Protein AF-0000000074717799 (afdb_homodimer)

Organism: Acropora cervicornis (NCBI:txid6130)

Structure (mmCIF, N/CA/C/O backbone):
data_AF-0000000074717799-model_v1
#
loop_
_entity.id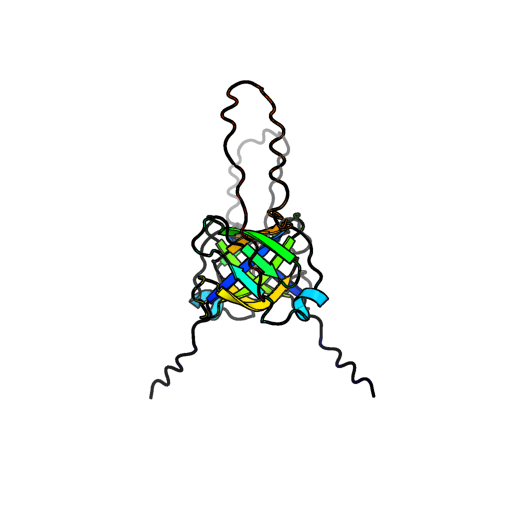
_entity.type
_entity.pdbx_description
1 polymer 'General transcription factor 3C polypeptide 6'
#
loop_
_atom_site.group_PDB
_atom_site.id
_atom_site.type_symbol
_atom_site.label_atom_id
_atom_site.label_alt_id
_atom_site.label_comp_id
_atom_site.label_asym_id
_atom_site.label_entity_id
_atom_site.label_seq_id
_atom_site.pdbx_PDB_ins_code
_atom_site.Cartn_x
_atom_site.Cartn_y
_atom_site.Cartn_z
_atom_site.occupancy
_atom_site.B_iso_or_equiv
_atom_site.auth_seq_id
_atom_site.auth_comp_id
_atom_site.auth_asym_id
_atom_site.auth_atom_id
_atom_site.pdbx_PDB_model_num
ATOM 1 N N . MET A 1 1 ? -27.969 -7.02 24.734 1 37.81 1 MET A N 1
ATOM 2 C CA . MET A 1 1 ? -27.344 -8.109 24 1 37.81 1 MET A CA 1
ATOM 3 C C . MET A 1 1 ? -26.172 -7.605 23.156 1 37.81 1 MET A C 1
ATOM 5 O O . MET A 1 1 ? -26.312 -6.621 22.438 1 37.81 1 MET A O 1
ATOM 9 N N . ASN A 1 2 ? -24.922 -7.535 23.625 1 48.38 2 ASN A N 1
ATOM 10 C CA . ASN A 1 2 ? -23.688 -7.062 23.031 1 48.38 2 ASN A CA 1
ATOM 11 C C . ASN A 1 2 ? -23.453 -7.691 21.656 1 48.38 2 ASN A C 1
ATOM 13 O O . ASN A 1 2 ? -23.125 -8.875 21.547 1 48.38 2 ASN A O 1
ATOM 17 N N . ASP A 1 3 ? -24.297 -7.551 20.672 1 49.38 3 ASP A N 1
ATOM 18 C CA . ASP A 1 3 ? -24.109 -8.062 19.312 1 49.38 3 ASP A CA 1
ATOM 19 C C . ASP A 1 3 ? -22.641 -7.941 18.875 1 49.38 3 ASP A C 1
ATOM 21 O O . ASP A 1 3 ? -22.172 -6.844 18.578 1 49.38 3 ASP A O 1
ATOM 25 N N . ASP A 1 4 ? -21.656 -8.508 19.484 1 53.38 4 ASP A N 1
ATOM 26 C CA . ASP A 1 4 ? -20.312 -8.797 19.016 1 53.38 4 ASP A CA 1
ATOM 27 C C . ASP A 1 4 ? -20.312 -9.203 17.531 1 53.38 4 ASP A C 1
ATOM 29 O O . ASP A 1 4 ? -20.531 -10.367 17.203 1 53.38 4 ASP A O 1
ATOM 33 N N . ASP A 1 5 ? -20.969 -8.656 16.641 1 55.62 5 ASP A N 1
ATOM 34 C CA . ASP A 1 5 ? -20.797 -8.93 15.211 1 55.62 5 ASP A CA 1
ATOM 35 C C . ASP A 1 5 ? -19.344 -9.266 14.891 1 55.62 5 ASP A C 1
ATOM 37 O O . ASP A 1 5 ? -18.438 -8.445 15.102 1 55.62 5 ASP A O 1
ATOM 41 N N . TRP A 1 6 ? -18.797 -10.508 15.047 1 58.88 6 TRP A N 1
ATOM 42 C CA . TRP A 1 6 ? -17.547 -11.141 14.648 1 58.88 6 TRP A CA 1
ATOM 43 C C . TRP A 1 6 ? -17.156 -10.727 13.227 1 58.88 6 TRP A C 1
ATOM 45 O O . TRP A 1 6 ? -17.75 -11.195 12.258 1 58.88 6 TRP A O 1
ATOM 55 N N . GLU A 1 7 ? -17.156 -9.516 12.875 1 66.62 7 GLU A N 1
ATOM 56 C CA . GLU A 1 7 ? -16.625 -9.195 11.555 1 66.62 7 GLU A CA 1
ATOM 57 C C . GLU A 1 7 ? -15.266 -9.852 11.336 1 66.62 7 GLU A C 1
ATOM 59 O O . GLU A 1 7 ? -14.414 -9.836 12.227 1 66.62 7 GLU A O 1
ATOM 64 N N . GLU A 1 8 ? -15.102 -10.852 10.477 1 72.62 8 GLU A N 1
ATOM 65 C CA . GLU A 1 8 ? -13.867 -11.516 10.086 1 72.62 8 GLU A CA 1
ATOM 66 C C . GLU A 1 8 ? -12.758 -10.5 9.805 1 72.62 8 GLU A C 1
ATOM 68 O O . GLU A 1 8 ? -12.992 -9.5 9.125 1 72.62 8 GLU A O 1
ATOM 73 N N . GLU A 1 9 ? -11.695 -10.625 10.602 1 84.69 9 GLU A N 1
ATOM 74 C CA . GLU A 1 9 ? -10.539 -9.75 10.414 1 84.69 9 GLU A CA 1
ATOM 75 C C . GLU A 1 9 ? -9.891 -9.977 9.047 1 84.69 9 GLU A C 1
ATOM 77 O O . GLU A 1 9 ? -9.625 -11.109 8.656 1 84.69 9 GLU A O 1
ATOM 82 N N . GLU A 1 10 ? -9.766 -8.938 8.219 1 92 10 GLU A N 1
ATOM 83 C CA . GLU A 1 10 ? -9.039 -9 6.953 1 92 10 GLU A CA 1
ATOM 84 C C . GLU A 1 10 ? -7.531 -9.047 7.184 1 92 10 GLU A C 1
ATOM 86 O O . GLU A 1 10 ? -7.004 -8.32 8.031 1 92 10 GLU A O 1
ATOM 91 N N . HIS A 1 11 ? -6.879 -10.055 6.527 1 94.19 11 HIS A N 1
ATOM 92 C CA . HIS A 1 11 ? -5.418 -10.086 6.48 1 94.19 11 HIS A CA 1
ATOM 93 C C . HIS A 1 11 ? -4.895 -9.484 5.184 1 94.19 11 HIS A C 1
ATOM 95 O O . HIS A 1 11 ? -5.012 -10.094 4.117 1 94.19 11 HIS A O 1
ATOM 101 N N . LEU A 1 12 ? -4.332 -8.289 5.324 1 96.94 12 LEU A N 1
ATOM 102 C CA . LEU A 1 12 ? -3.936 -7.551 4.133 1 96.94 12 LEU A CA 1
ATOM 103 C C . LEU A 1 12 ? -2.426 -7.625 3.922 1 96.94 12 LEU A C 1
ATOM 105 O O . LEU A 1 12 ? -1.665 -7.715 4.887 1 96.94 12 LEU A O 1
ATOM 109 N N . VAL A 1 13 ? -1.988 -7.633 2.693 1 97.06 13 VAL A N 1
ATOM 110 C CA . VAL A 1 13 ? -0.587 -7.551 2.297 1 97.06 13 VAL A CA 1
ATOM 111 C C . VAL A 1 13 ? -0.431 -6.551 1.155 1 97.06 13 VAL A C 1
ATOM 113 O O . VAL A 1 13 ? -1.257 -6.508 0.241 1 97.06 13 VAL A O 1
ATOM 116 N N . VAL A 1 14 ? 0.544 -5.711 1.285 1 98.12 14 VAL A N 1
ATOM 117 C CA . VAL A 1 14 ? 0.922 -4.871 0.154 1 98.12 14 VAL A CA 1
ATOM 118 C C . VAL A 1 14 ? 2.066 -5.523 -0.617 1 98.12 14 VAL A C 1
ATOM 120 O O . VAL A 1 14 ? 3.076 -5.914 -0.027 1 98.12 14 VAL A O 1
ATOM 123 N N . ILE A 1 15 ? 1.913 -5.676 -1.865 1 98.19 15 ILE A N 1
ATOM 124 C CA . ILE A 1 15 ? 2.961 -6.199 -2.734 1 98.19 15 ILE A CA 1
ATOM 125 C C . ILE A 1 15 ? 3.457 -5.098 -3.666 1 98.19 15 ILE A C 1
ATOM 127 O O . ILE A 1 15 ? 2.68 -4.523 -4.43 1 98.19 15 ILE A O 1
ATOM 131 N N . GLU A 1 16 ? 4.715 -4.77 -3.506 1 97.88 16 GLU A N 1
ATOM 132 C CA . GLU A 1 16 ? 5.383 -3.818 -4.391 1 97.88 16 GLU A CA 1
ATOM 133 C C . GLU A 1 16 ? 5.992 -4.523 -5.598 1 97.88 16 GLU A C 1
ATOM 135 O O . GLU A 1 16 ? 6.969 -5.266 -5.465 1 97.88 16 GLU A O 1
ATOM 140 N N . LEU A 1 17 ? 5.418 -4.293 -6.734 1 98.25 17 LEU A N 1
ATOM 141 C CA . LEU A 1 17 ? 5.902 -4.855 -7.988 1 98.25 17 LEU A CA 1
ATOM 142 C C . LEU A 1 17 ? 6.844 -3.887 -8.695 1 98.25 17 LEU A C 1
ATOM 144 O O . LEU A 1 17 ? 6.492 -2.729 -8.922 1 98.25 17 LEU A O 1
ATOM 148 N N . LYS A 1 18 ? 8.016 -4.402 -9.031 1 96.12 18 LYS A N 1
ATOM 149 C CA . LYS A 1 18 ? 8.93 -3.547 -9.781 1 96.12 18 LYS A CA 1
ATOM 150 C C . LYS A 1 18 ? 8.43 -3.314 -11.203 1 96.12 18 LYS A C 1
ATOM 152 O O . LYS A 1 18 ? 8.172 -4.27 -11.938 1 96.12 18 LYS A O 1
ATOM 157 N N . GLY A 1 19 ? 8.289 -2.029 -11.508 1 94.81 19 GLY A N 1
ATOM 158 C CA . GLY A 1 19 ? 7.738 -1.635 -12.797 1 94.81 19 GLY A CA 1
ATOM 159 C C . GLY A 1 19 ? 6.293 -1.188 -12.719 1 94.81 19 GLY A C 1
ATOM 160 O O . GLY A 1 19 ? 5.668 -1.268 -11.664 1 94.81 19 GLY A O 1
ATOM 161 N N . VAL A 1 20 ? 5.836 -0.745 -13.836 1 95.88 20 VAL A N 1
ATOM 162 C CA . VAL A 1 20 ? 4.457 -0.263 -13.914 1 95.88 20 VAL A CA 1
ATOM 163 C C . VAL A 1 20 ? 3.572 -1.334 -14.547 1 95.88 20 VAL A C 1
ATOM 165 O O . VAL A 1 20 ? 3.891 -1.864 -15.609 1 95.88 20 VAL A O 1
ATOM 168 N N . ILE A 1 21 ? 2.543 -1.669 -13.844 1 96.44 21 ILE A N 1
ATOM 169 C CA . ILE A 1 21 ? 1.537 -2.586 -14.367 1 96.44 21 ILE A CA 1
ATOM 170 C C . ILE A 1 21 ? 0.297 -1.805 -14.797 1 96.44 21 ILE A C 1
ATOM 172 O O . ILE A 1 21 ? -0.147 -0.898 -14.086 1 96.44 21 ILE A O 1
ATOM 176 N N . ASP A 1 22 ? -0.25 -2.16 -15.891 1 96.25 22 ASP A N 1
ATOM 177 C CA . ASP A 1 22 ? -1.42 -1.48 -16.438 1 96.25 22 ASP A CA 1
ATOM 178 C C . ASP A 1 22 ? -2.623 -1.623 -15.508 1 96.25 22 ASP A C 1
ATOM 180 O O . ASP A 1 22 ? -2.984 -2.734 -15.117 1 96.25 22 ASP A O 1
ATOM 184 N N . ASN A 1 23 ? -3.268 -0.52 -15.227 1 94.19 23 ASN A N 1
ATOM 185 C CA . ASN A 1 23 ? -4.418 -0.511 -14.328 1 94.19 23 ASN A CA 1
ATOM 186 C C . ASN A 1 23 ? -5.562 -1.356 -14.883 1 94.19 23 ASN A C 1
ATOM 188 O O . ASN A 1 23 ? -6.246 -2.051 -14.125 1 94.19 23 ASN A O 1
ATOM 192 N N . LYS A 1 24 ? -5.824 -1.183 -16.156 1 96.06 24 LYS A N 1
ATOM 193 C CA . LYS A 1 24 ? -6.891 -1.975 -16.766 1 96.06 24 LYS A CA 1
ATOM 194 C C . LYS A 1 24 ? -6.617 -3.469 -16.609 1 96.06 24 LYS A C 1
ATOM 196 O O . LYS A 1 24 ? -7.539 -4.25 -16.359 1 96.06 24 LYS A O 1
ATOM 201 N N . PHE A 1 25 ? -5.395 -3.889 -16.75 1 97.12 25 PHE A N 1
ATOM 202 C CA . PHE A 1 25 ? -5 -5.281 -16.562 1 97.12 25 PHE A CA 1
ATOM 203 C C . PHE A 1 25 ? -5.332 -5.75 -15.148 1 97.12 25 PHE A C 1
ATOM 205 O O . PHE A 1 25 ? -5.992 -6.777 -14.969 1 97.12 25 PHE A O 1
ATOM 212 N N . LEU A 1 26 ? -4.883 -5.031 -14.18 1 97.25 26 LEU A N 1
ATOM 213 C CA . LEU A 1 26 ? -5.102 -5.414 -12.789 1 97.25 26 LEU A CA 1
ATOM 214 C C . LEU A 1 26 ? -6.59 -5.445 -12.461 1 97.25 26 LEU A C 1
ATOM 216 O O . LEU A 1 26 ? -7.055 -6.348 -11.766 1 97.25 26 LEU A O 1
ATOM 220 N N . TYR A 1 27 ? -7.273 -4.488 -13 1 95.25 27 TYR A N 1
ATOM 221 C CA . TYR A 1 27 ? -8.703 -4.375 -12.734 1 95.25 27 TYR A CA 1
ATOM 222 C C . TYR A 1 27 ? -9.469 -5.555 -13.312 1 95.25 27 TYR A C 1
ATOM 224 O O . TYR A 1 27 ? -10.43 -6.043 -12.711 1 95.25 27 TYR A O 1
ATOM 232 N N . ASN A 1 28 ? -9.047 -6.039 -14.438 1 96.56 28 ASN A N 1
ATOM 233 C CA . ASN A 1 28 ? -9.773 -7.074 -15.164 1 96.56 28 ASN A CA 1
ATOM 234 C C . ASN A 1 28 ? -9.266 -8.469 -14.82 1 96.56 28 ASN A C 1
ATOM 236 O O . ASN A 1 28 ? -9.867 -9.469 -15.211 1 96.56 28 ASN A O 1
ATOM 240 N N . CYS A 1 29 ? -8.242 -8.602 -14.102 1 96.56 29 CYS A N 1
ATOM 241 C CA . CYS A 1 29 ? -7.66 -9.898 -13.781 1 96.56 29 CYS A CA 1
ATOM 242 C C . CYS A 1 29 ? -8.586 -10.703 -12.883 1 96.56 29 CYS A C 1
ATOM 244 O O . CYS A 1 29 ? -9.039 -10.211 -11.844 1 96.56 29 CYS A O 1
ATOM 246 N N . LYS A 1 30 ? -8.891 -11.883 -13.281 1 96 30 LYS A N 1
ATOM 247 C CA . LYS A 1 30 ? -9.797 -12.742 -12.523 1 96 30 LYS A CA 1
ATOM 248 C C . LYS A 1 30 ? -9.164 -13.203 -11.219 1 96 30 LYS A C 1
ATOM 250 O O . LYS A 1 30 ? -7.949 -13.43 -11.156 1 96 30 LYS A O 1
ATOM 255 N N . SER A 1 31 ? -9.914 -13.438 -10.234 1 93.25 31 SER A N 1
ATOM 256 C CA . SER A 1 31 ? -9.469 -13.781 -8.891 1 93.25 31 SER A CA 1
ATOM 257 C C . SER A 1 31 ? -8.602 -15.031 -8.898 1 93.25 31 SER A C 1
ATOM 259 O O . SER A 1 31 ? -7.652 -15.148 -8.117 1 93.25 31 SER A O 1
ATOM 261 N N . ALA A 1 32 ? -8.945 -15.93 -9.812 1 92.69 32 ALA A N 1
ATOM 262 C CA . ALA A 1 32 ? -8.211 -17.188 -9.891 1 92.69 32 ALA A CA 1
ATOM 263 C C . ALA A 1 32 ? -6.781 -16.969 -10.375 1 92.69 32 ALA A C 1
ATOM 265 O O . ALA A 1 32 ? -5.93 -17.844 -10.25 1 92.69 32 ALA A O 1
ATOM 266 N N . ASN A 1 33 ? -6.523 -15.867 -10.891 1 95.94 33 ASN A N 1
ATOM 267 C CA . ASN A 1 33 ? -5.234 -15.594 -11.516 1 95.94 33 ASN A CA 1
ATOM 268 C C . ASN A 1 33 ? -4.324 -14.781 -10.594 1 95.94 33 ASN A C 1
ATOM 270 O O . ASN A 1 33 ? -3.32 -14.227 -11.047 1 95.94 33 ASN A O 1
ATOM 274 N N . TRP A 1 34 ? -4.688 -14.648 -9.453 1 96.25 34 TRP A N 1
ATOM 275 C CA . TRP A 1 34 ? -3.855 -14.078 -8.398 1 96.25 34 TRP A CA 1
ATOM 276 C C . TRP A 1 34 ? -3.379 -15.164 -7.438 1 96.25 34 TRP A C 1
ATOM 278 O O . TRP A 1 34 ? -4.137 -15.617 -6.578 1 96.25 34 TRP A O 1
ATOM 288 N N . ARG A 1 35 ? -2.1 -15.547 -7.477 1 93.69 35 ARG A N 1
ATOM 289 C CA . ARG A 1 35 ? -1.627 -16.672 -6.664 1 93.69 35 ARG A CA 1
ATOM 290 C C . ARG A 1 35 ? -0.257 -16.359 -6.066 1 93.69 35 ARG A C 1
ATOM 292 O O . ARG A 1 35 ? 0.661 -15.953 -6.777 1 93.69 35 ARG A O 1
ATOM 299 N N . LEU A 1 36 ? -0.144 -16.484 -4.828 1 95.88 36 LEU A N 1
ATOM 300 C CA . LEU A 1 36 ? 1.137 -16.453 -4.129 1 95.88 36 LEU A CA 1
ATOM 301 C C . LEU A 1 36 ? 1.625 -17.875 -3.82 1 95.88 36 LEU A C 1
ATOM 303 O O . LEU A 1 36 ? 0.996 -18.594 -3.045 1 95.88 36 LEU A O 1
ATOM 307 N N . LEU A 1 37 ? 2.73 -18.234 -4.383 1 92.19 37 LEU A N 1
ATOM 308 C CA . LEU A 1 37 ? 3.273 -19.578 -4.328 1 92.19 37 LEU A CA 1
ATOM 309 C C . LEU A 1 37 ? 4.539 -19.625 -3.479 1 92.19 37 LEU A C 1
ATOM 311 O O . LEU A 1 37 ? 5.18 -18.594 -3.256 1 92.19 37 LEU A O 1
ATOM 315 N N . GLU A 1 38 ? 4.922 -20.844 -2.875 1 86.75 38 GLU A N 1
ATOM 316 C CA . GLU A 1 38 ? 6.156 -21.078 -2.135 1 86.75 38 GLU A CA 1
ATOM 317 C C . GLU A 1 38 ? 6.254 -20.172 -0.913 1 86.75 38 GLU A C 1
ATOM 319 O O . GLU A 1 38 ? 7.27 -19.5 -0.708 1 86.75 38 GLU A O 1
ATOM 324 N N . ILE A 1 39 ? 5.207 -19.953 -0.188 1 84 39 ILE A N 1
ATOM 325 C CA . ILE A 1 39 ? 5.082 -18.969 0.882 1 84 39 ILE A CA 1
ATOM 326 C C . ILE A 1 39 ? 6.047 -19.312 2.016 1 84 39 ILE A C 1
ATOM 328 O O . ILE A 1 39 ? 6.484 -18.438 2.758 1 84 39 ILE A O 1
ATOM 332 N N . ASP A 1 40 ? 6.445 -20.562 2.068 1 85.31 40 ASP A N 1
ATOM 333 C CA . ASP A 1 40 ? 7.379 -21 3.1 1 85.31 40 ASP A CA 1
ATOM 334 C C . ASP A 1 40 ? 8.828 -20.75 2.672 1 85.31 40 ASP A C 1
ATOM 336 O O . ASP A 1 40 ? 9.758 -20.969 3.449 1 85.31 40 ASP A O 1
ATOM 340 N N . SER A 1 41 ? 8.969 -20.297 1.504 1 89.12 41 SER A N 1
ATOM 341 C CA . SER A 1 41 ? 10.312 -20.016 1.025 1 89.12 41 SER A CA 1
ATOM 342 C C . SER A 1 41 ? 10.727 -18.578 1.329 1 89.12 41 SER A C 1
ATOM 344 O O . SER A 1 41 ? 9.883 -17.75 1.678 1 89.12 41 SER A O 1
ATOM 346 N N . ASP A 1 42 ? 12.055 -18.312 1.198 1 93.5 42 ASP A N 1
ATOM 347 C CA . ASP A 1 42 ? 12.586 -16.953 1.382 1 93.5 42 ASP A CA 1
ATOM 348 C C . ASP A 1 42 ? 12.32 -16.094 0.153 1 93.5 42 ASP A C 1
ATOM 350 O O . ASP A 1 42 ? 12.477 -14.867 0.204 1 93.5 42 ASP A O 1
ATOM 354 N N . GLN A 1 43 ? 11.93 -16.703 -0.957 1 96 43 GLN A N 1
ATOM 355 C CA . GLN A 1 43 ? 11.664 -15.992 -2.205 1 96 43 GLN A CA 1
ATOM 356 C C . GLN A 1 43 ? 10.344 -16.453 -2.824 1 96 43 GLN A C 1
ATOM 358 O O . GLN A 1 43 ? 10.336 -17.109 -3.871 1 96 43 GLN A O 1
ATOM 363 N N . PRO A 1 44 ? 9.219 -16.141 -2.246 1 96.06 44 PRO A N 1
ATOM 364 C CA . PRO A 1 44 ? 7.938 -16.547 -2.82 1 96.06 44 PRO A CA 1
ATOM 365 C C . PRO A 1 44 ? 7.75 -16.062 -4.258 1 96.06 44 PRO A C 1
ATOM 367 O O . PRO A 1 44 ? 8.469 -15.164 -4.707 1 96.06 44 PRO A O 1
ATOM 370 N N . LEU A 1 45 ? 6.832 -16.781 -4.918 1 96.44 45 LEU A N 1
ATOM 371 C CA . LEU A 1 45 ? 6.453 -16.453 -6.289 1 96.44 45 LEU A CA 1
ATOM 372 C C . LEU A 1 45 ? 5.035 -15.891 -6.344 1 96.44 45 LEU A C 1
ATOM 374 O O . LEU A 1 45 ? 4.129 -16.422 -5.695 1 96.44 45 LEU A O 1
ATOM 378 N N . LEU A 1 46 ? 4.891 -14.883 -7.121 1 97.62 46 LEU A N 1
ATOM 379 C CA . LEU A 1 46 ? 3.58 -14.297 -7.367 1 97.62 46 LEU A CA 1
ATOM 380 C C . LEU A 1 46 ? 3.215 -14.375 -8.844 1 97.62 46 LEU A C 1
ATOM 382 O O . LEU A 1 46 ? 3.992 -13.953 -9.703 1 97.62 46 LEU A O 1
ATOM 386 N N . GLN A 1 47 ? 2.098 -14.945 -9.031 1 96.56 47 GLN A N 1
ATOM 387 C CA . GLN A 1 47 ? 1.557 -14.969 -10.383 1 96.56 47 GLN A CA 1
ATOM 388 C C . GLN A 1 47 ? 0.334 -14.062 -10.5 1 96.56 47 GLN A C 1
ATOM 390 O O . GLN A 1 47 ? -0.601 -14.164 -9.703 1 96.56 47 GLN A O 1
ATOM 395 N N . ILE A 1 48 ? 0.364 -13.219 -11.484 1 97.25 48 ILE A N 1
ATOM 396 C CA . ILE A 1 48 ? -0.727 -12.32 -11.852 1 97.25 48 ILE A CA 1
ATOM 397 C C . ILE A 1 48 ? -1.029 -12.445 -13.344 1 97.25 48 ILE A C 1
ATOM 399 O O . ILE A 1 48 ? -0.361 -11.828 -14.172 1 97.25 48 ILE A O 1
ATOM 403 N N . GLY A 1 49 ? -2.119 -13.195 -13.586 1 96.06 49 GLY A N 1
ATOM 404 C CA . GLY A 1 49 ? -2.301 -13.516 -14.992 1 96.06 49 GLY A CA 1
ATOM 405 C C . GLY A 1 49 ? -1.065 -14.125 -15.633 1 96.06 49 GLY A C 1
ATOM 406 O O . GLY A 1 49 ? -0.574 -15.164 -15.18 1 96.06 49 GLY A O 1
ATOM 407 N N . ASN A 1 50 ? -0.53 -13.359 -16.594 1 93.5 50 ASN A N 1
ATOM 408 C CA . ASN A 1 50 ? 0.625 -13.859 -17.312 1 93.5 50 ASN A CA 1
ATOM 409 C C . ASN A 1 50 ? 1.932 -13.312 -16.75 1 93.5 50 ASN A C 1
ATOM 411 O O . ASN A 1 50 ? 3.012 -13.625 -17.266 1 93.5 50 ASN A O 1
ATOM 415 N N . TYR A 1 51 ? 1.836 -12.531 -15.789 1 96.81 51 TYR A N 1
ATOM 416 C CA . TYR A 1 51 ? 3.043 -12.008 -15.156 1 96.81 51 TYR A CA 1
ATOM 417 C C . TYR A 1 51 ? 3.475 -12.891 -13.992 1 96.81 51 TYR A C 1
ATOM 419 O O . TYR A 1 51 ? 2.635 -13.375 -13.227 1 96.81 51 TYR A O 1
ATOM 427 N N . THR A 1 52 ? 4.809 -13.086 -13.859 1 97.31 52 THR A N 1
ATOM 428 C CA . THR A 1 52 ? 5.375 -13.797 -12.719 1 97.31 52 THR A CA 1
ATOM 429 C C . THR A 1 52 ? 6.441 -12.953 -12.031 1 97.31 52 THR A C 1
ATOM 431 O O . THR A 1 52 ? 7.262 -12.32 -12.695 1 97.31 52 THR A O 1
ATOM 434 N N . PHE A 1 53 ? 6.344 -12.953 -10.789 1 97.81 53 PHE A N 1
ATOM 435 C CA . PHE A 1 53 ? 7.289 -12.18 -9.984 1 97.81 53 PHE A CA 1
ATOM 436 C C . PHE A 1 53 ? 7.898 -13.047 -8.891 1 97.81 53 PHE A C 1
ATOM 438 O O . PHE A 1 53 ? 7.305 -14.047 -8.477 1 97.81 53 PHE A O 1
ATOM 445 N N . THR A 1 54 ? 9.047 -12.633 -8.438 1 97.75 54 THR A N 1
ATOM 446 C CA . THR A 1 54 ? 9.648 -13.203 -7.238 1 97.75 54 THR A CA 1
ATOM 447 C C . THR A 1 54 ? 10.258 -12.109 -6.367 1 97.75 54 THR A C 1
ATOM 449 O O . THR A 1 54 ? 10.562 -11.016 -6.852 1 97.75 54 THR A O 1
ATOM 452 N N . GLY A 1 55 ? 10.258 -12.438 -5.055 1 97.62 55 GLY A N 1
ATOM 453 C CA . GLY A 1 55 ? 10.797 -11.438 -4.145 1 97.62 55 GLY A CA 1
ATOM 454 C C . GLY A 1 55 ? 10.797 -11.891 -2.695 1 97.62 55 GLY A C 1
ATOM 455 O O . GLY A 1 55 ? 10.961 -13.078 -2.41 1 97.62 55 GLY A O 1
ATOM 456 N N . GLN A 1 56 ? 10.773 -10.844 -1.741 1 96.94 56 GLN A N 1
ATOM 457 C CA . GLN A 1 56 ?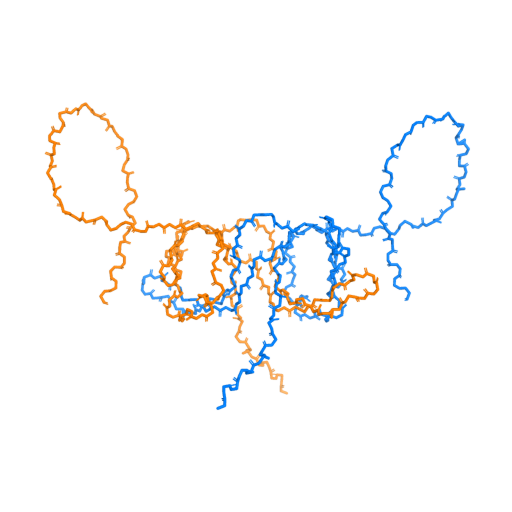 10.914 -11.109 -0.313 1 96.94 56 GLN A CA 1
ATOM 458 C C . GLN A 1 56 ? 10.016 -10.188 0.508 1 96.94 56 GLN A C 1
ATOM 460 O O . GLN A 1 56 ? 9.719 -9.07 0.086 1 96.94 56 GLN A O 1
ATOM 465 N N . PHE A 1 57 ? 9.68 -10.742 1.669 1 94.62 57 PHE A N 1
ATOM 466 C CA . PHE A 1 57 ? 9.039 -9.891 2.662 1 94.62 57 PHE A CA 1
ATOM 467 C C . PHE A 1 57 ? 10.016 -8.844 3.195 1 94.62 57 PHE A C 1
ATOM 469 O O . PHE A 1 57 ? 11.18 -9.148 3.439 1 94.62 57 PHE A O 1
ATOM 476 N N . LYS A 1 58 ? 9.555 -7.582 3.209 1 92.31 58 LYS A N 1
ATOM 477 C CA . LYS A 1 58 ? 10.391 -6.523 3.77 1 92.31 58 LYS A CA 1
ATOM 478 C C . LYS A 1 58 ? 10.625 -6.738 5.262 1 92.31 58 LYS A C 1
ATOM 480 O O . LYS A 1 58 ? 9.688 -7.047 6.004 1 92.31 58 LYS A O 1
ATOM 485 N N . GLU A 1 59 ? 11.859 -6.539 5.66 1 86.19 59 GLU A N 1
ATOM 486 C CA . GLU A 1 59 ? 12.227 -6.734 7.059 1 86.19 59 GLU A CA 1
ATOM 487 C C . GLU A 1 59 ? 12.016 -5.457 7.867 1 86.19 59 GLU A C 1
ATOM 489 O O . GLU A 1 59 ? 11.836 -5.512 9.086 1 86.19 59 GLU A O 1
ATOM 494 N N . SER A 1 60 ? 12.016 -4.301 7.191 1 79.25 60 SER A N 1
ATOM 495 C CA . SER A 1 60 ? 11.852 -3.037 7.906 1 79.25 60 SER A CA 1
ATOM 496 C C . SER A 1 60 ? 10.461 -2.932 8.523 1 79.25 60 SER A C 1
ATOM 498 O O . SER A 1 60 ? 9.492 -3.492 8 1 79.25 60 SER A O 1
ATOM 500 N N . ILE A 1 61 ? 10.531 -2.299 9.727 1 84.19 61 ILE A N 1
ATOM 501 C CA . ILE A 1 61 ? 9.281 -2.066 10.438 1 84.19 61 ILE A CA 1
ATOM 502 C C . ILE A 1 61 ? 8.625 -0.785 9.922 1 84.19 61 ILE A C 1
ATOM 504 O O . ILE A 1 61 ? 9.281 0.256 9.828 1 84.19 61 ILE A O 1
ATOM 508 N N . GLY A 1 62 ? 7.43 -0.791 9.336 1 96.06 62 GLY A N 1
ATOM 509 C CA . GLY A 1 62 ? 6.629 0.33 8.875 1 96.06 62 GLY A CA 1
ATOM 510 C C . GLY A 1 62 ? 5.168 -0.029 8.664 1 96.06 62 GLY A C 1
ATOM 511 O O . GLY A 1 62 ? 4.781 -1.191 8.805 1 96.06 62 GLY A O 1
ATOM 512 N N . THR A 1 63 ? 4.383 0.977 8.531 1 97.94 63 THR A N 1
ATOM 513 C CA . THR A 1 63 ? 2.961 0.817 8.258 1 97.94 63 THR A CA 1
ATOM 514 C C . THR A 1 63 ? 2.598 1.427 6.906 1 97.94 63 THR A C 1
ATOM 516 O O . THR A 1 63 ? 2.895 2.594 6.648 1 97.94 63 THR A O 1
ATOM 519 N N . HIS A 1 64 ? 2.123 0.633 6.062 1 98.12 64 HIS A N 1
ATOM 520 C CA . HIS A 1 64 ? 1.584 1.123 4.797 1 98.12 64 HIS A CA 1
ATOM 521 C C . HIS A 1 64 ? 0.109 1.484 4.93 1 98.12 64 HIS A C 1
ATOM 523 O O . HIS A 1 64 ? -0.71 0.642 5.305 1 98.12 64 HIS A O 1
ATOM 529 N N . VAL A 1 65 ? -0.224 2.713 4.625 1 98.5 65 VAL A N 1
ATOM 530 C CA . VAL A 1 65 ? -1.604 3.184 4.684 1 98.5 65 VAL A CA 1
ATOM 531 C C . VAL A 1 65 ? -2.057 3.637 3.297 1 98.5 65 VAL A C 1
ATOM 533 O O . VAL A 1 65 ? -1.346 4.383 2.617 1 98.5 65 VAL A O 1
ATOM 536 N N . LEU A 1 66 ? -3.178 3.148 2.854 1 98.25 66 LEU A N 1
ATOM 537 C CA . LEU A 1 66 ? -3.764 3.574 1.588 1 98.25 66 LEU A CA 1
ATOM 538 C C . LEU A 1 66 ? -4.812 4.66 1.812 1 98.25 66 LEU A C 1
ATOM 540 O O . LEU A 1 66 ? -5.699 4.508 2.656 1 98.25 66 LEU A O 1
ATOM 544 N N . PHE A 1 67 ? -4.637 5.746 1.027 1 97.81 67 PHE A N 1
ATOM 545 C CA . PHE A 1 67 ? -5.582 6.855 1.101 1 97.81 67 PHE A CA 1
ATOM 546 C C . PHE A 1 67 ? -6.18 7.148 -0.27 1 97.81 67 PHE A C 1
ATOM 548 O O . PHE A 1 67 ? -5.512 6.98 -1.293 1 97.81 67 PHE A O 1
ATOM 555 N N . GLU A 1 68 ? -7.336 7.59 -0.194 1 97 68 GLU A N 1
ATOM 556 C CA . GLU A 1 68 ? -7.898 8.328 -1.319 1 97 68 GLU A CA 1
ATOM 557 C C . GLU A 1 68 ? -7.688 9.828 -1.151 1 97 68 GLU A C 1
ATOM 559 O O . GLU A 1 68 ? -7.988 10.391 -0.096 1 97 68 GLU A O 1
ATOM 564 N N . GLU A 1 69 ? -7.129 10.359 -2.182 1 93.75 69 GLU A N 1
ATOM 565 C CA . GLU A 1 69 ? -7 11.812 -2.176 1 93.75 69 GLU A CA 1
ATOM 566 C C . GLU A 1 69 ? -8.312 12.492 -2.559 1 93.75 69 GLU A C 1
ATOM 568 O O . GLU A 1 69 ? -8.914 12.156 -3.584 1 93.75 69 GLU A O 1
ATOM 573 N N . LEU A 1 70 ? -8.734 13.352 -1.695 1 91.12 70 LEU A N 1
ATOM 574 C CA . LEU A 1 70 ? -9.992 14.055 -1.963 1 91.12 70 LEU A CA 1
ATOM 575 C C . LEU A 1 70 ? -9.727 15.453 -2.518 1 91.12 70 LEU A C 1
ATOM 577 O O . LEU A 1 70 ? -8.648 16.016 -2.299 1 91.12 70 LEU A O 1
ATOM 581 N N . ASP A 1 71 ? -10.695 15.82 -3.342 1 79.56 71 ASP A N 1
ATOM 582 C CA . ASP A 1 71 ? -10.586 17.156 -3.934 1 79.56 71 ASP A CA 1
ATOM 583 C C . ASP A 1 71 ? -10.656 18.234 -2.863 1 79.56 71 ASP A C 1
ATOM 585 O O . ASP A 1 71 ? -11.492 18.172 -1.954 1 79.56 71 ASP A O 1
ATOM 589 N N . SER A 1 72 ? -9.867 18.531 -2.059 1 72.31 72 SER A N 1
ATOM 590 C CA . SER A 1 72 ? -9.961 19.734 -1.223 1 72.31 72 SER A CA 1
ATOM 591 C C . SER A 1 72 ? -8.617 20.453 -1.146 1 72.31 72 SER A C 1
ATOM 593 O O . SER A 1 72 ? -7.578 19.812 -0.942 1 72.31 72 SER A O 1
ATOM 595 N N . THR A 1 73 ? -8.453 21.484 -1.837 1 68.62 73 THR A N 1
ATOM 596 C CA . THR A 1 73 ? -7.27 22.297 -1.58 1 68.62 73 THR A CA 1
ATOM 597 C C . THR A 1 73 ? -7.656 23.641 -0.966 1 68.62 73 THR A C 1
ATOM 599 O O . THR A 1 73 ? -8.586 24.297 -1.439 1 68.62 73 THR A O 1
ATOM 602 N N . ASP A 1 74 ? -7.754 23.484 0.32 1 74.62 74 ASP A N 1
ATOM 603 C CA . ASP A 1 74 ? -7.965 24.781 0.95 1 74.62 74 ASP A CA 1
ATOM 604 C C . ASP A 1 74 ? -6.957 25.812 0.444 1 74.62 74 ASP A C 1
ATOM 606 O O . ASP A 1 74 ? -6.125 25.5 -0.412 1 74.62 74 ASP A O 1
ATOM 610 N N . ASP A 1 75 ? -7.242 27.031 0.754 1 73.94 75 ASP A N 1
ATOM 611 C CA . ASP A 1 75 ? -6.383 28.141 0.346 1 73.94 75 ASP A CA 1
ATOM 612 C C . ASP A 1 75 ? -4.922 27.859 0.694 1 73.94 75 ASP A C 1
ATOM 614 O O . ASP A 1 75 ? -4.016 28.453 0.096 1 73.94 75 ASP A O 1
ATOM 618 N N . GLN A 1 76 ? -4.746 27 1.643 1 72.19 76 GLN A N 1
ATOM 619 C CA . GLN A 1 76 ? -3.385 26.75 2.107 1 72.19 76 GLN A CA 1
ATOM 620 C C . GLN A 1 76 ? -2.748 25.578 1.356 1 72.19 76 GLN A C 1
ATOM 622 O O . GLN A 1 76 ? -1.588 25.25 1.596 1 72.19 76 GLN A O 1
ATOM 627 N N . GLY A 1 77 ? -3.436 25.047 0.4 1 79.62 77 GLY A N 1
ATOM 628 C CA . GLY A 1 77 ? -2.873 23.953 -0.365 1 79.62 77 GLY A CA 1
ATOM 629 C C . GLY A 1 77 ? -2.879 22.625 0.39 1 79.62 77 GLY A C 1
ATOM 630 O O . GLY A 1 77 ? -1.987 21.797 0.206 1 79.62 77 GLY A O 1
ATOM 631 N N . THR A 1 78 ? -3.807 22.547 1.336 1 86.44 78 THR A N 1
ATOM 632 C CA . THR A 1 78 ? -3.93 21.312 2.09 1 86.44 78 THR A CA 1
ATOM 633 C C . THR A 1 78 ? -4.77 20.297 1.323 1 86.44 78 THR A C 1
ATOM 635 O O . THR A 1 78 ? -5.777 20.656 0.707 1 86.44 78 THR A O 1
ATOM 638 N N . LYS A 1 79 ? -4.34 19.031 1.345 1 91 79 LYS A N 1
ATOM 639 C CA . LYS A 1 79 ? -5.125 17.953 0.748 1 91 79 LYS A CA 1
ATOM 640 C C . LYS A 1 79 ? -5.738 17.062 1.822 1 91 79 LYS A C 1
ATOM 642 O O . LYS A 1 79 ? -5.051 16.641 2.754 1 91 79 LYS A O 1
ATOM 647 N N . LYS A 1 80 ? -7.035 16.922 1.664 1 92.81 80 LYS A N 1
ATOM 648 C CA . LYS A 1 80 ? -7.73 16 2.551 1 92.81 80 LYS A CA 1
ATOM 649 C C . LYS A 1 80 ? -7.574 14.562 2.07 1 92.81 80 LYS A C 1
ATOM 651 O O . LYS A 1 80 ? -7.633 14.289 0.869 1 92.81 80 LYS A O 1
ATOM 656 N N . LEU A 1 81 ? -7.469 13.734 3.078 1 95.81 81 LEU A N 1
ATOM 657 C CA . LEU A 1 81 ? -7.289 12.328 2.76 1 95.81 81 LEU A CA 1
ATOM 658 C C . LEU A 1 81 ? -8.414 11.484 3.355 1 95.81 81 LEU A C 1
ATOM 660 O O . LEU A 1 81 ? -8.922 11.797 4.438 1 95.81 81 LEU A O 1
ATOM 664 N N . LYS A 1 82 ? -8.773 10.57 2.641 1 96.06 82 LYS A N 1
ATOM 665 C CA . LYS A 1 82 ? -9.695 9.555 3.127 1 96.06 82 LYS A CA 1
ATOM 666 C C . LYS A 1 82 ? -8.984 8.219 3.338 1 96.06 82 LYS A C 1
ATOM 668 O O . LYS A 1 82 ? -8.492 7.613 2.385 1 96.06 82 LYS A O 1
ATOM 673 N N . TYR A 1 83 ? -9.023 7.82 4.551 1 97.88 83 TYR A N 1
ATOM 674 C CA . TYR A 1 83 ? -8.438 6.539 4.926 1 97.88 83 TYR A CA 1
ATOM 675 C C . TYR A 1 83 ? -9.188 5.383 4.273 1 97.88 83 TYR A C 1
ATOM 677 O O . TYR A 1 83 ? -10.422 5.355 4.277 1 97.88 83 TYR A O 1
ATOM 685 N N . LYS A 1 84 ? -8.398 4.383 3.721 1 97.25 84 LYS A N 1
ATOM 686 C CA . LYS A 1 84 ? -9 3.186 3.139 1 97.25 84 LYS A CA 1
ATOM 687 C C . LYS A 1 84 ? -8.656 1.942 3.951 1 97.25 84 LYS A C 1
ATOM 689 O O . LYS A 1 84 ? -9.547 1.265 4.469 1 97.25 84 LYS A O 1
ATOM 694 N N . CYS A 1 85 ? -7.441 1.609 4.125 1 97.25 85 CYS A N 1
ATOM 695 C CA . CYS A 1 85 ? -6.934 0.439 4.836 1 97.25 85 CYS A CA 1
ATOM 696 C C . CYS A 1 85 ? -5.445 0.58 5.125 1 97.25 85 CYS A C 1
ATOM 698 O O . CYS A 1 85 ? -4.82 1.562 4.723 1 97.25 85 CYS A O 1
ATOM 700 N N . ASN A 1 86 ? -4.938 -0.318 5.938 1 98.06 86 ASN A N 1
ATOM 701 C CA . ASN A 1 86 ? -3.512 -0.345 6.246 1 98.06 86 ASN A CA 1
ATOM 702 C C . ASN A 1 86 ? -3.014 -1.771 6.469 1 98.06 86 ASN A C 1
ATOM 704 O O . ASN A 1 86 ? -3.812 -2.684 6.688 1 98.06 86 ASN A O 1
ATOM 708 N N . THR A 1 87 ? -1.716 -1.972 6.363 1 97.5 87 THR A N 1
ATOM 709 C CA . THR A 1 87 ? -1.059 -3.23 6.699 1 97.5 87 THR A CA 1
ATOM 710 C C . THR A 1 87 ? 0.412 -3 7.035 1 97.5 87 THR A C 1
ATOM 712 O O . THR A 1 87 ? 1.004 -2.006 6.609 1 97.5 87 THR A O 1
ATOM 715 N N . THR A 1 88 ? 0.951 -3.879 7.734 1 97.19 88 THR A N 1
ATOM 716 C CA . THR A 1 88 ? 2.385 -3.883 8 1 97.19 88 THR A CA 1
ATOM 717 C C . THR A 1 88 ? 3.084 -4.969 7.188 1 97.19 88 THR A C 1
ATOM 719 O O . THR A 1 88 ? 4.312 -5.047 7.176 1 97.19 88 THR A O 1
ATOM 722 N N . LYS A 1 89 ? 2.342 -5.789 6.574 1 95.56 89 LYS A N 1
ATOM 723 C CA . LYS A 1 89 ? 2.914 -6.855 5.758 1 95.56 89 LYS A CA 1
ATOM 724 C C . LYS A 1 89 ? 3.238 -6.363 4.352 1 95.56 89 LYS A C 1
ATOM 726 O O . LYS A 1 89 ? 2.348 -5.918 3.625 1 95.56 89 LYS A O 1
ATOM 731 N N . THR A 1 90 ? 4.477 -6.492 3.959 1 96.62 90 THR A N 1
ATOM 732 C CA . THR A 1 90 ? 4.926 -5.977 2.67 1 96.62 90 THR A CA 1
ATOM 733 C C . THR A 1 90 ? 5.836 -6.984 1.974 1 96.62 90 THR A C 1
ATOM 735 O O . THR A 1 90 ? 6.758 -7.523 2.588 1 96.62 90 THR A O 1
ATOM 738 N N . LEU A 1 91 ? 5.566 -7.27 0.672 1 97.25 91 LEU A N 1
ATOM 739 C CA . LEU A 1 91 ? 6.434 -8.047 -0.208 1 97.25 91 LEU A CA 1
ATOM 740 C C . LEU A 1 91 ? 6.996 -7.176 -1.326 1 97.25 91 LEU A C 1
ATOM 742 O O . LEU A 1 91 ? 6.246 -6.469 -2.004 1 97.25 91 LEU A O 1
ATOM 746 N N . GLU A 1 92 ? 8.25 -7.09 -1.504 1 97.25 92 GLU A N 1
ATOM 747 C CA . GLU A 1 92 ? 8.898 -6.457 -2.648 1 97.25 92 GLU A CA 1
ATOM 748 C C . GLU A 1 92 ? 9.273 -7.488 -3.7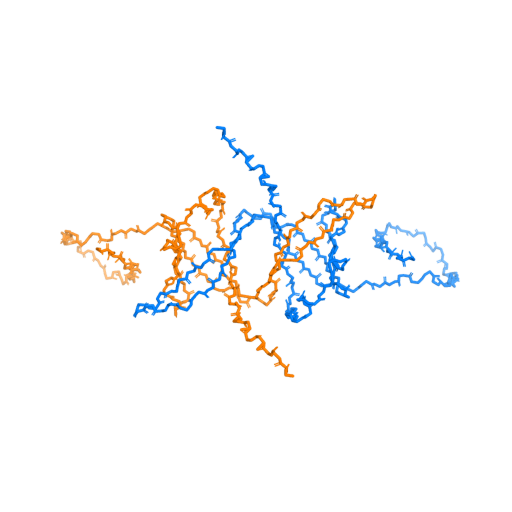09 1 97.25 92 GLU A C 1
ATOM 750 O O . GLU A 1 92 ? 10.07 -8.391 -3.447 1 97.25 92 GLU A O 1
ATOM 755 N N . MET A 1 93 ? 8.797 -7.25 -4.961 1 97.88 93 MET A N 1
ATOM 756 C CA . MET A 1 93 ? 8.883 -8.312 -5.953 1 97.88 93 MET A CA 1
ATOM 757 C C . MET A 1 93 ? 9.477 -7.797 -7.258 1 97.88 93 MET A C 1
ATOM 759 O O . MET A 1 93 ? 9.211 -6.66 -7.656 1 97.88 93 MET A O 1
ATOM 763 N N . ASN A 1 94 ? 10.258 -8.68 -7.957 1 98.06 94 ASN A N 1
ATOM 764 C CA . ASN A 1 94 ? 10.836 -8.438 -9.273 1 98.06 94 ASN A CA 1
ATOM 765 C C . ASN A 1 94 ? 10.258 -9.383 -10.32 1 98.06 94 ASN A C 1
ATOM 767 O O . ASN A 1 94 ? 10.047 -10.562 -10.047 1 98.06 94 ASN A O 1
ATOM 771 N N . ARG A 1 95 ? 10.07 -8.781 -11.477 1 97.44 95 ARG A N 1
ATOM 772 C CA . ARG A 1 95 ? 9.555 -9.609 -12.57 1 97.44 95 ARG A CA 1
ATOM 773 C C . ARG A 1 95 ? 10.547 -10.703 -12.938 1 97.44 95 ARG A C 1
ATOM 775 O O . ARG A 1 95 ? 11.758 -10.469 -12.984 1 97.44 95 ARG A O 1
ATOM 782 N N . VAL A 1 96 ? 10.039 -11.891 -13.234 1 97.69 96 VAL A N 1
ATOM 783 C CA . VAL A 1 96 ? 10.859 -13 -13.711 1 97.69 96 VAL A CA 1
ATOM 784 C C . VAL A 1 96 ? 10.148 -13.719 -14.852 1 97.69 96 VAL A C 1
ATOM 786 O O . VAL A 1 96 ? 8.922 -13.648 -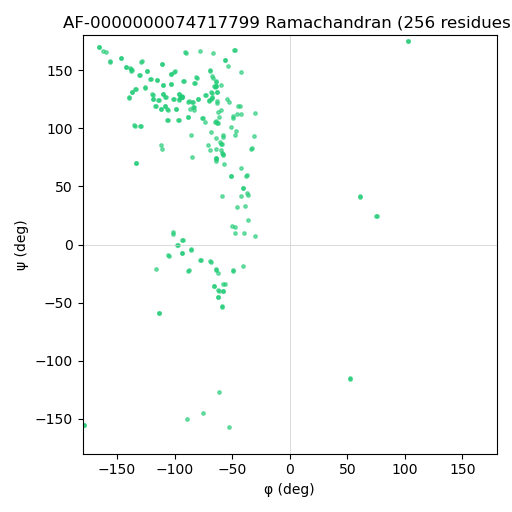14.969 1 97.69 96 VAL A O 1
ATOM 789 N N . PHE A 1 97 ? 10.906 -14.32 -15.82 1 93.44 97 PHE A N 1
ATOM 790 C CA . PHE A 1 97 ? 10.367 -15.148 -16.891 1 93.44 97 PHE A CA 1
ATOM 791 C C . PHE A 1 97 ? 10.656 -16.625 -16.641 1 93.44 97 PHE A C 1
ATOM 793 O O . PHE A 1 97 ? 11.812 -17.016 -16.469 1 93.44 97 PHE A O 1
ATOM 800 N N . LEU A 1 98 ? 9.625 -17.344 -16.469 1 83.25 98 LEU A N 1
ATOM 801 C CA . LEU A 1 98 ? 9.789 -18.766 -16.172 1 83.25 98 LEU A CA 1
ATOM 802 C C . LEU A 1 98 ? 10.188 -19.547 -17.406 1 83.25 98 LEU A C 1
ATOM 804 O O . LEU A 1 98 ? 9.625 -19.328 -18.484 1 83.25 98 LEU A O 1
ATOM 808 N N . THR A 1 99 ? 11.383 -20.031 -17.547 1 82.88 99 THR A N 1
ATOM 809 C CA . THR A 1 99 ? 11.828 -20.891 -18.641 1 82.88 99 THR A CA 1
ATOM 810 C C . THR A 1 99 ? 11.469 -22.344 -18.375 1 82.88 99 THR A C 1
ATOM 812 O O . THR A 1 99 ? 11.617 -22.828 -17.25 1 82.88 99 THR A O 1
ATOM 815 N N . LYS A 1 100 ? 10.602 -22.922 -19.219 1 67.25 100 LYS A N 1
ATOM 816 C CA . LYS A 1 100 ? 10.367 -24.359 -19.172 1 67.25 100 LYS A CA 1
ATOM 817 C C . LYS A 1 100 ? 11.641 -25.141 -19.5 1 67.25 100 LYS A C 1
ATOM 819 O O . LYS A 1 100 ? 12.289 -24.875 -20.516 1 67.25 100 LYS A O 1
ATOM 824 N N . LYS A 1 101 ? 12.336 -25.75 -18.5 1 57.81 101 LYS A N 1
ATOM 825 C CA . LYS A 1 101 ? 13.375 -26.703 -18.859 1 57.81 101 LYS A CA 1
ATOM 826 C C . LYS A 1 101 ? 12.812 -27.844 -19.703 1 57.81 101 LYS A C 1
ATOM 828 O O . LYS A 1 101 ? 11.93 -28.578 -19.25 1 57.81 101 LYS A O 1
ATOM 833 N N . ASP A 1 102 ? 12.562 -27.625 -20.953 1 51.47 102 ASP A N 1
ATOM 834 C CA . ASP A 1 102 ? 12.25 -28.781 -21.781 1 51.47 102 ASP A CA 1
ATOM 835 C C . ASP A 1 102 ? 13.172 -29.953 -21.469 1 51.47 102 ASP A C 1
ATOM 837 O O . ASP A 1 102 ? 14.398 -29.781 -21.406 1 51.47 102 ASP A O 1
ATOM 841 N N . LYS A 1 103 ? 12.742 -31 -20.922 1 46.47 103 LYS A N 1
ATOM 842 C CA . LYS A 1 103 ? 13.461 -32.281 -20.844 1 46.47 103 LYS A CA 1
ATOM 843 C C . LYS A 1 103 ? 14.023 -32.656 -22.203 1 46.47 103 LYS A C 1
ATOM 845 O O . LYS A 1 103 ? 13.695 -33.719 -22.734 1 46.47 103 LYS A O 1
ATOM 850 N N . ALA A 1 104 ? 14.148 -31.906 -23.172 1 42.25 104 ALA A N 1
ATOM 851 C CA . ALA A 1 104 ? 14.562 -32.656 -24.359 1 42.25 104 ALA A CA 1
ATOM 852 C C . ALA A 1 104 ? 15.812 -33.5 -24.062 1 42.25 104 ALA A C 1
ATOM 854 O O . ALA A 1 104 ? 16.484 -33.281 -23.047 1 42.25 104 ALA A O 1
ATOM 855 N N . GLU A 1 105 ? 16.703 -33.906 -25.328 1 37.72 105 GLU A N 1
ATOM 856 C CA . GLU A 1 105 ? 17.578 -34.969 -25.844 1 37.72 105 GLU A CA 1
ATOM 857 C C . GLU A 1 105 ? 18.922 -34.969 -25.141 1 37.72 105 GLU A C 1
ATOM 859 O O . GLU A 1 105 ? 19.547 -33.906 -25 1 37.72 105 GLU A O 1
ATOM 864 N N . LYS A 1 106 ? 19.094 -35.906 -24.297 1 35.78 106 LYS A N 1
ATOM 865 C CA . LYS A 1 106 ? 20.328 -36.469 -23.734 1 35.78 106 LYS A CA 1
ATOM 866 C C . LYS A 1 106 ? 21.438 -36.5 -24.781 1 35.78 106 LYS A C 1
ATOM 868 O O . LYS A 1 106 ? 21.578 -37.5 -25.484 1 35.78 106 LYS A O 1
ATOM 873 N N . GLU A 1 107 ? 21.375 -35.688 -25.859 1 35.03 107 GLU A N 1
ATOM 874 C CA . GLU A 1 107 ? 22.531 -36.031 -26.688 1 35.03 107 GLU A CA 1
ATOM 875 C C . GLU A 1 107 ? 23.812 -36.031 -25.859 1 35.03 107 GLU A C 1
ATOM 877 O O . GLU A 1 107 ? 24.094 -35.094 -25.125 1 35.03 107 GLU A O 1
ATOM 882 N N . THR A 1 108 ? 24.156 -37.312 -25.547 1 31.44 108 THR A N 1
ATOM 883 C CA . THR A 1 108 ? 25.281 -37.906 -24.812 1 31.44 108 THR A CA 1
ATOM 884 C C . THR A 1 108 ? 26.594 -37.281 -25.25 1 31.44 108 THR A C 1
ATOM 886 O O . THR A 1 108 ? 27.172 -37.656 -26.266 1 31.44 108 THR A O 1
ATOM 889 N N . GLU A 1 109 ? 26.641 -35.906 -25.672 1 31.8 109 GLU A N 1
ATOM 890 C CA . GLU A 1 109 ? 28.047 -35.719 -26 1 31.8 109 GLU A CA 1
ATOM 891 C C . GLU A 1 109 ? 28.953 -36.25 -24.906 1 31.8 109 GLU A C 1
ATOM 893 O O . GLU A 1 109 ? 28.766 -35.938 -23.719 1 31.8 109 GLU A O 1
ATOM 898 N N . LYS A 1 110 ? 29.328 -37.5 -25.172 1 31.12 110 LYS A N 1
ATOM 899 C CA . LYS A 1 110 ? 30.344 -38.219 -24.422 1 31.12 110 LYS A CA 1
ATOM 900 C C . LYS A 1 110 ? 31.5 -37.281 -24.047 1 31.12 110 LYS A C 1
ATOM 902 O O . LYS A 1 110 ? 32.375 -37 -24.875 1 31.12 110 LYS A O 1
ATOM 907 N N . GLU A 1 111 ? 31.297 -35.938 -23.766 1 30.83 111 GLU A N 1
ATOM 908 C CA . GLU A 1 111 ? 32.625 -35.5 -23.391 1 30.83 111 GLU A CA 1
ATOM 909 C C . GLU A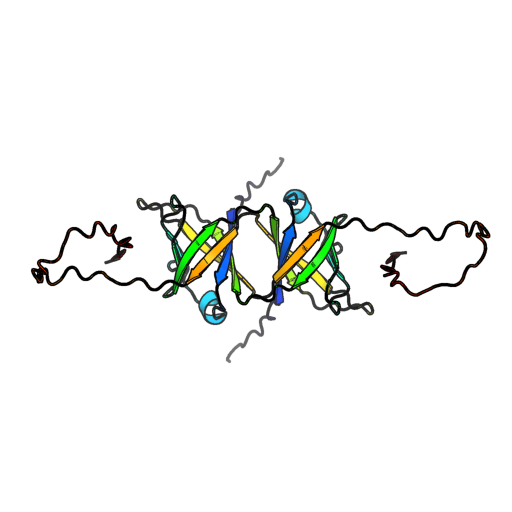 1 111 ? 33.25 -36.375 -22.297 1 30.83 111 GLU A C 1
ATOM 911 O O . GLU A 1 111 ? 32.531 -36.938 -21.469 1 30.83 111 GLU A O 1
ATOM 916 N N . VAL A 1 112 ? 34.375 -36.906 -22.609 1 33.09 112 VAL A N 1
ATOM 917 C CA . VAL A 1 112 ? 35.344 -37.531 -21.734 1 33.09 112 VAL A CA 1
ATOM 918 C C . VAL A 1 112 ? 35.312 -36.906 -20.344 1 33.09 112 VAL A C 1
ATOM 920 O O . VAL A 1 112 ? 35.219 -35.688 -20.219 1 33.09 112 VAL A O 1
ATOM 923 N N . GLY A 1 113 ? 34.875 -37.688 -19.281 1 28.62 113 GLY A N 1
ATOM 924 C CA . GLY A 1 113 ? 34.625 -37.875 -17.859 1 28.62 113 GLY A CA 1
ATOM 925 C C . GLY A 1 113 ? 35.562 -37.094 -16.984 1 28.62 113 GLY A C 1
ATOM 926 O O . GLY A 1 113 ? 35.719 -37.375 -15.797 1 28.62 113 GLY A O 1
ATOM 927 N N . SER A 1 114 ? 36.531 -36.094 -17.484 1 30.09 114 SER A N 1
ATOM 928 C CA . SER A 1 114 ? 37.25 -35.969 -16.219 1 30.09 114 SER A CA 1
ATOM 929 C C . SER A 1 114 ? 36.312 -35.5 -15.109 1 30.09 114 SER A C 1
ATOM 931 O O . SER A 1 114 ? 35.406 -34.719 -15.352 1 30.09 114 SER A O 1
ATOM 933 N N . SER A 1 115 ? 36.25 -35.969 -13.844 1 26.16 115 SER A N 1
ATOM 934 C CA . SER A 1 115 ? 35.5 -36.156 -12.609 1 26.16 115 SER A CA 1
ATOM 935 C C . SER A 1 115 ? 35.125 -34.812 -11.984 1 26.16 115 SER A C 1
ATOM 937 O O . SER A 1 115 ? 34.344 -34.75 -11.031 1 26.16 115 SER A O 1
ATOM 939 N N . THR A 1 116 ? 35.781 -33.594 -12.172 1 25.95 116 THR A N 1
ATOM 940 C CA . THR A 1 116 ? 35.812 -33.094 -10.797 1 25.95 116 THR A CA 1
ATOM 941 C C . THR A 1 116 ? 34.438 -32.594 -10.383 1 25.95 116 THR A C 1
ATOM 943 O O . THR A 1 116 ? 33.562 -32.375 -11.234 1 25.95 116 THR A O 1
ATOM 946 N N . HIS A 1 117 ? 34.281 -31.5 -9.547 1 22.28 117 HIS A N 1
ATOM 947 C CA . HIS A 1 117 ? 33.562 -31.203 -8.305 1 22.28 117 HIS A CA 1
ATOM 948 C C . HIS A 1 117 ? 32.156 -30.688 -8.578 1 22.28 117 HIS A C 1
ATOM 950 O O . HIS A 1 117 ? 31.859 -30.281 -9.703 1 22.28 117 HIS A O 1
ATOM 956 N N . ASP A 1 118 ? 31.438 -29.797 -7.777 1 24.38 118 ASP A N 1
ATOM 957 C CA . ASP A 1 118 ? 30.328 -29.766 -6.828 1 24.38 118 ASP A CA 1
ATOM 958 C C . ASP A 1 118 ? 29.172 -28.922 -7.371 1 24.38 118 ASP A C 1
ATOM 960 O O . ASP A 1 118 ? 28.047 -29.031 -6.883 1 24.38 118 ASP A O 1
ATOM 964 N N . GLU A 1 119 ? 29.234 -27.938 -8.352 1 26.98 119 GLU A N 1
ATOM 965 C CA . GLU A 1 119 ? 28.375 -26.828 -7.918 1 26.98 119 GLU A CA 1
ATOM 966 C C . GLU A 1 119 ? 26.906 -27.156 -8.164 1 26.98 119 GLU A C 1
ATOM 968 O O . GLU A 1 119 ? 26.578 -27.969 -9.023 1 26.98 119 GLU A O 1
ATOM 973 N N . VAL A 1 120 ? 25.844 -26.25 -7.473 1 25.41 120 VAL A N 1
ATOM 974 C CA . VAL A 1 120 ? 24.5 -26.141 -6.895 1 25.41 120 VAL A CA 1
ATOM 975 C C . VAL A 1 120 ? 23.484 -25.859 -7.992 1 25.41 120 VAL A C 1
ATOM 977 O O . VAL A 1 120 ? 23.547 -24.812 -8.641 1 25.41 120 VAL A O 1
ATOM 980 N N . GLU A 1 121 ? 23.078 -26.734 -8.812 1 23.89 121 GLU A N 1
ATOM 981 C CA . GLU A 1 121 ? 22.094 -26.531 -9.867 1 23.89 121 GLU A CA 1
ATOM 982 C C . GLU A 1 121 ? 20.703 -26.359 -9.289 1 23.89 121 GLU A C 1
ATOM 984 O O . GLU A 1 121 ? 20.141 -27.281 -8.688 1 23.89 121 GLU A O 1
ATOM 989 N N . ASN A 1 122 ? 20.266 -25.078 -8.859 1 26.14 122 ASN A N 1
ATOM 990 C CA . ASN A 1 122 ? 18.953 -24.781 -8.312 1 26.14 122 ASN A CA 1
ATOM 991 C C . ASN A 1 122 ? 17.844 -25.016 -9.336 1 26.14 122 ASN A C 1
ATOM 993 O O . ASN A 1 122 ? 17.828 -24.391 -10.391 1 26.14 122 ASN A O 1
ATOM 997 N N . GLN A 1 123 ? 17.219 -26.156 -9.453 1 24.88 123 GLN A N 1
ATOM 998 C CA . GLN A 1 123 ? 16.141 -26.641 -10.305 1 24.88 123 GLN A CA 1
ATOM 999 C C . GLN A 1 123 ? 14.805 -25.984 -9.953 1 24.88 123 GLN A C 1
ATOM 1001 O O . GLN A 1 123 ? 14.258 -26.219 -8.875 1 24.88 123 GLN A O 1
ATOM 1006 N N . ILE A 1 124 ? 14.477 -24.797 -10.391 1 30.5 124 ILE A N 1
ATOM 1007 C CA . ILE A 1 124 ? 13.148 -24.219 -10.219 1 30.5 124 ILE A CA 1
ATOM 1008 C C . ILE A 1 124 ? 12.117 -25.047 -10.977 1 30.5 124 ILE A C 1
ATOM 1010 O O . ILE A 1 124 ? 12.273 -25.312 -12.172 1 30.5 124 ILE A O 1
ATOM 1014 N N . ALA A 1 125 ? 11.266 -25.844 -10.273 1 34.19 125 ALA A N 1
ATOM 1015 C CA . ALA A 1 125 ? 10.266 -26.828 -10.633 1 34.19 125 ALA A CA 1
ATOM 1016 C C . ALA A 1 125 ? 9.133 -26.203 -11.438 1 34.19 125 ALA A C 1
ATOM 1018 O O . ALA A 1 125 ? 8.703 -25.078 -11.141 1 34.19 125 ALA A O 1
ATOM 1019 N N . GLU A 1 126 ? 9.008 -26.578 -12.633 1 30 126 GLU A N 1
ATOM 1020 C CA . GLU A 1 126 ? 7.969 -26.281 -13.625 1 30 126 GLU A CA 1
ATOM 1021 C C . GLU A 1 126 ? 6.594 -26.703 -13.125 1 30 126 GLU A C 1
ATOM 1023 O O . GLU A 1 126 ? 6.41 -27.859 -12.719 1 30 126 GLU A O 1
ATOM 1028 N N . VAL A 1 127 ? 5.781 -25.875 -12.484 1 30.81 127 VAL A N 1
ATOM 1029 C CA . VAL A 1 127 ? 4.406 -26.156 -12.086 1 30.81 127 VAL A CA 1
ATOM 1030 C C . VAL A 1 127 ? 3.541 -26.359 -13.328 1 30.81 127 VAL A C 1
ATOM 1032 O O . VAL A 1 127 ? 3.316 -25.438 -14.102 1 30.81 127 VAL A O 1
ATOM 1035 N N . ASN A 1 128 ? 3.66 -27.5 -14.023 1 29.23 128 ASN A N 1
ATOM 1036 C CA . ASN A 1 128 ? 2.805 -27.906 -15.141 1 29.23 128 ASN A CA 1
ATOM 1037 C C . ASN A 1 128 ? 1.346 -28.016 -14.711 1 29.23 128 ASN A C 1
ATOM 1039 O O . ASN A 1 128 ? 1.022 -28.781 -13.797 1 29.23 128 ASN A O 1
ATOM 1043 N N . GLN A 1 129 ? 0.538 -26.969 -14.719 1 25.25 129 GLN A N 1
ATOM 1044 C CA . GLN A 1 129 ? -0.918 -27.031 -14.641 1 25.25 129 GLN A CA 1
ATOM 1045 C C . GLN A 1 129 ? -1.486 -27.875 -15.773 1 25.25 129 GLN A C 1
ATOM 1047 O O . GLN A 1 129 ? -1.383 -27.516 -16.953 1 25.25 129 GLN A O 1
ATOM 1052 N N . GLU A 1 130 ? -1.3 -29.203 -15.828 1 25.66 130 GLU A N 1
ATOM 1053 C CA . GLU A 1 130 ? -2.334 -29.906 -16.578 1 25.66 130 G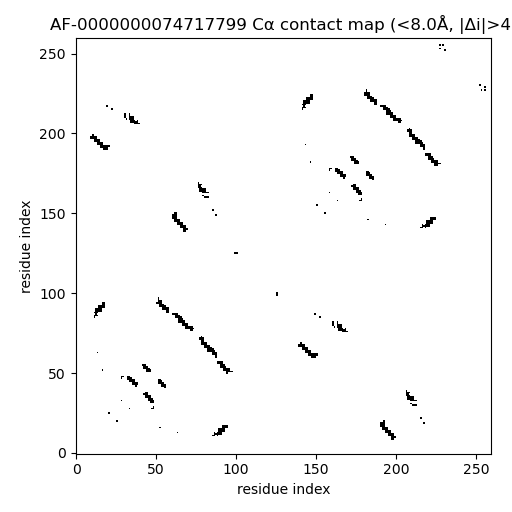LU A CA 1
ATOM 1054 C C . GLU A 1 130 ? -3.699 -29.75 -15.914 1 25.66 130 GLU A C 1
ATOM 1056 O O . GLU A 1 130 ? -3.807 -29.781 -14.688 1 25.66 130 GLU A O 1
ATOM 1061 N N . MET B 1 1 ? -28.219 2.396 -25.516 1 37.53 1 MET B N 1
ATOM 1062 C CA . MET B 1 1 ? -27.797 3.551 -24.734 1 37.53 1 MET B CA 1
ATOM 1063 C C . MET B 1 1 ? -26.562 3.215 -23.906 1 37.53 1 MET B C 1
ATOM 1065 O O . MET B 1 1 ? -26.531 2.188 -23.219 1 37.53 1 MET B O 1
ATOM 1069 N N . ASN B 1 2 ? -25.312 3.381 -24.344 1 48.06 2 ASN B N 1
ATOM 1070 C CA . ASN B 1 2 ? -24.016 3.105 -23.734 1 48.06 2 ASN B CA 1
ATOM 1071 C C . ASN B 1 2 ? -23.906 3.709 -22.344 1 48.06 2 ASN B C 1
ATOM 1073 O O . ASN B 1 2 ? -23.844 4.93 -22.188 1 48.06 2 ASN B O 1
ATOM 1077 N N . ASP B 1 3 ? -24.719 3.395 -21.391 1 48.88 3 ASP B N 1
ATOM 1078 C CA . ASP B 1 3 ? -24.641 3.889 -20.016 1 48.88 3 ASP B CA 1
ATOM 1079 C C . ASP B 1 3 ? -23.188 4 -19.547 1 48.88 3 ASP B C 1
ATOM 1081 O O . ASP B 1 3 ? -22.562 2.994 -19.219 1 48.88 3 ASP B O 1
ATOM 1085 N N . ASP B 1 4 ? -22.297 4.73 -20.141 1 52.94 4 ASP B N 1
ATOM 1086 C CA . ASP B 1 4 ? -21.031 5.234 -19.641 1 52.94 4 ASP B CA 1
ATOM 1087 C C . ASP B 1 4 ? -21.141 5.625 -18.172 1 52.94 4 ASP B C 1
ATOM 1089 O O . ASP B 1 4 ? -21.562 6.738 -17.844 1 52.94 4 ASP B O 1
ATOM 1093 N N . ASP B 1 5 ? -21.703 4.973 -17.266 1 55.5 5 ASP B N 1
ATOM 1094 C CA . ASP B 1 5 ? -21.625 5.266 -15.844 1 55.5 5 ASP B CA 1
ATOM 1095 C C . ASP B 1 5 ? -20.25 5.848 -15.484 1 55.5 5 ASP B C 1
ATOM 1097 O O . ASP B 1 5 ? -19.219 5.195 -15.672 1 55.5 5 ASP B O 1
ATOM 1101 N N . TRP B 1 6 ? -19.938 7.168 -15.648 1 58.69 6 TRP B N 1
ATOM 1102 C CA . TRP B 1 6 ? -18.812 8.008 -15.211 1 58.69 6 TRP B CA 1
ATOM 1103 C C . TRP B 1 6 ? -18.406 7.668 -13.789 1 58.69 6 TRP B C 1
ATOM 1105 O O . TRP B 1 6 ? -19.094 8.031 -12.828 1 58.69 6 TRP B O 1
ATOM 1115 N N . GLU B 1 7 ? -18.219 6.48 -13.422 1 66.31 7 GLU B N 1
ATOM 1116 C CA . GLU B 1 7 ? -17.672 6.25 -12.086 1 66.31 7 GLU B CA 1
ATOM 1117 C C . GLU B 1 7 ? -16.438 7.117 -11.836 1 66.31 7 GLU B C 1
ATOM 1119 O O . GLU B 1 7 ? -15.57 7.238 -12.711 1 66.31 7 GLU B O 1
ATOM 1124 N N . GLU B 1 8 ? -16.453 8.148 -11 1 72.56 8 GLU B N 1
ATOM 1125 C CA . GLU B 1 8 ? -15.344 9 -10.586 1 72.56 8 GLU B CA 1
ATOM 1126 C C . GLU B 1 8 ? -14.094 8.18 -10.289 1 72.56 8 GLU B C 1
ATOM 1128 O O . GLU B 1 8 ? -14.164 7.152 -9.609 1 72.56 8 GLU B O 1
ATOM 1133 N N . GLU B 1 9 ? -13.047 8.477 -11.062 1 84.5 9 GLU B N 1
ATOM 1134 C CA . GLU B 1 9 ? -11.766 7.801 -10.867 1 84.5 9 GLU B CA 1
ATOM 1135 C C . GLU B 1 9 ? -11.18 8.117 -9.492 1 84.5 9 GLU B C 1
ATOM 1137 O O . GLU B 1 9 ? -11.094 9.281 -9.102 1 84.5 9 GLU B O 1
ATOM 1142 N N . GLU B 1 10 ? -10.922 7.105 -8.664 1 92.06 10 GLU B N 1
ATOM 1143 C CA . GLU B 1 10 ? -10.227 7.277 -7.391 1 92.06 10 GLU B CA 1
ATOM 1144 C C . GLU B 1 10 ? -8.742 7.555 -7.609 1 92.06 10 GLU B C 1
ATOM 1146 O O . GLU B 1 10 ? -8.094 6.91 -8.438 1 92.06 10 GLU B O 1
ATOM 1151 N N . HIS B 1 11 ? -8.25 8.656 -6.949 1 94.25 11 HIS B N 1
ATOM 1152 C CA . HIS B 1 11 ? -6.812 8.914 -6.887 1 94.25 11 HIS B CA 1
ATOM 1153 C C . HIS B 1 11 ? -6.215 8.391 -5.582 1 94.25 11 HIS B C 1
ATOM 1155 O O . HIS B 1 11 ? -6.441 8.977 -4.52 1 94.25 11 HIS B O 1
ATOM 1161 N N . LEU B 1 12 ? -5.473 7.305 -5.715 1 96.88 12 LEU B N 1
ATOM 1162 C CA . LEU B 1 12 ? -4.98 6.633 -4.516 1 96.88 12 LEU B CA 1
ATOM 1163 C C . LEU B 1 12 ? -3.504 6.945 -4.285 1 96.88 12 LEU B C 1
ATOM 1165 O O . LEU B 1 12 ? -2.754 7.152 -5.242 1 96.88 12 LEU B O 1
ATOM 1169 N N . VAL B 1 13 ? -3.084 7.027 -3.062 1 97.06 13 VAL B N 1
ATOM 1170 C CA . VAL B 1 13 ? -1.69 7.16 -2.646 1 97.06 13 VAL B CA 1
ATOM 1171 C C . VAL B 1 13 ? -1.396 6.191 -1.505 1 97.06 13 VAL B C 1
ATOM 1173 O O . VAL B 1 13 ? -2.219 6.016 -0.602 1 97.06 13 VAL B O 1
ATOM 1176 N N . VAL B 1 14 ? -0.294 5.516 -1.621 1 98.12 14 VAL B N 1
ATOM 1177 C CA . VAL B 1 14 ? 0.195 4.738 -0.486 1 98.12 14 VAL B CA 1
ATOM 1178 C C . VAL B 1 14 ? 1.217 5.559 0.298 1 98.12 14 VAL B C 1
ATOM 1180 O O . VAL B 1 14 ? 2.162 6.102 -0.279 1 98.12 14 VAL B O 1
ATOM 1183 N N . ILE B 1 15 ? 1.018 5.684 1.556 1 98.19 15 ILE B N 1
ATOM 1184 C CA . ILE B 1 15 ? 1.961 6.359 2.439 1 98.19 15 ILE B CA 1
ATOM 1185 C C . ILE B 1 15 ? 2.609 5.344 3.377 1 98.19 15 ILE B C 1
ATOM 1187 O O . ILE B 1 15 ? 1.917 4.656 4.129 1 98.19 15 ILE B O 1
ATOM 1191 N N . GLU B 1 16 ? 3.916 5.215 3.23 1 97.88 16 GLU B N 1
ATOM 1192 C CA . GLU B 1 16 ? 4.707 4.375 4.125 1 97.88 16 GLU B CA 1
ATOM 1193 C C . GLU B 1 16 ? 5.184 5.164 5.34 1 97.88 16 GLU B C 1
ATOM 1195 O O . GLU B 1 16 ? 6.035 6.051 5.219 1 97.88 16 GLU B O 1
ATOM 1200 N N . LEU B 1 17 ? 4.637 4.852 6.473 1 98.25 17 LEU B N 1
ATOM 1201 C CA . LEU B 1 17 ? 5.012 5.477 7.734 1 98.25 17 LEU B CA 1
ATOM 1202 C C . LEU B 1 17 ? 6.086 4.664 8.453 1 98.25 17 LEU B C 1
ATOM 1204 O O . LEU B 1 17 ? 5.91 3.463 8.672 1 98.25 17 LEU B O 1
ATOM 1208 N N . LYS B 1 18 ? 7.164 5.359 8.797 1 96.19 18 LYS B N 1
ATOM 1209 C CA . LYS B 1 18 ? 8.188 4.648 9.555 1 96.19 18 LYS B CA 1
ATOM 1210 C C . LYS B 1 18 ? 7.711 4.344 10.969 1 96.19 18 LYS B C 1
ATOM 1212 O O . LYS B 1 18 ? 7.301 5.246 11.703 1 96.19 18 LYS B O 1
ATOM 1217 N N . GLY B 1 19 ? 7.762 3.041 11.281 1 94.94 19 GLY B N 1
ATOM 1218 C CA . GLY B 1 19 ? 7.266 2.561 12.562 1 94.94 19 GLY B CA 1
ATOM 1219 C C . GLY B 1 19 ? 5.902 1.899 12.469 1 94.94 19 GLY B C 1
ATOM 1220 O O . GLY B 1 19 ? 5.289 1.887 11.398 1 94.94 19 GLY B O 1
ATOM 1221 N N . VAL B 1 20 ? 5.508 1.382 13.578 1 96 20 VAL B N 1
ATOM 1222 C CA . VAL B 1 20 ? 4.219 0.7 13.641 1 96 20 VAL B CA 1
ATOM 1223 C C . VAL B 1 20 ? 3.174 1.62 14.266 1 96 20 VAL B C 1
ATOM 1225 O O . VAL B 1 20 ? 3.404 2.191 15.336 1 96 20 VAL B O 1
ATOM 1228 N N . ILE B 1 21 ? 2.115 1.806 13.555 1 96.69 21 ILE B N 1
ATOM 1229 C CA . ILE B 1 21 ? 0.976 2.557 14.07 1 96.69 21 ILE B CA 1
ATOM 1230 C C . ILE B 1 21 ? -0.133 1.591 14.484 1 96.69 21 ILE B C 1
ATOM 1232 O O . ILE B 1 21 ? -0.42 0.624 13.773 1 96.69 21 ILE B O 1
ATOM 1236 N N . ASP B 1 22 ? -0.738 1.854 15.57 1 96.44 22 ASP B N 1
ATOM 1237 C CA . ASP B 1 22 ? -1.797 1.002 16.094 1 96.44 22 ASP B CA 1
ATOM 1238 C C . ASP B 1 22 ? -2.996 0.959 15.156 1 96.44 22 ASP B C 1
ATOM 1240 O O . ASP B 1 22 ? -3.521 2.004 14.766 1 96.44 22 ASP B O 1
ATOM 1244 N N . ASN B 1 23 ? -3.457 -0.233 14.867 1 94.38 23 ASN B N 1
ATOM 1245 C CA . ASN B 1 23 ? -4.582 -0.417 13.953 1 94.38 23 ASN B CA 1
ATOM 1246 C C . ASN B 1 23 ? -5.852 0.242 14.492 1 94.38 23 ASN B C 1
ATOM 1248 O O . ASN B 1 23 ? -6.621 0.828 13.727 1 94.38 23 ASN B O 1
ATOM 1252 N N . LYS B 1 24 ? -6.102 0.032 15.758 1 96.12 24 LYS B N 1
ATOM 1253 C CA . LYS B 1 24 ? -7.285 0.648 16.359 1 96.12 24 LYS B CA 1
ATOM 1254 C C . LYS B 1 24 ? -7.246 2.166 16.203 1 96.12 24 LYS B C 1
ATOM 1256 O O . LYS B 1 24 ? -8.273 2.799 15.961 1 96.12 24 LYS B O 1
ATOM 1261 N N . PHE B 1 25 ? -6.105 2.768 16.359 1 97.12 25 PHE B N 1
ATOM 1262 C CA . PHE B 1 25 ? -5.926 4.203 16.172 1 97.12 25 PHE B CA 1
ATOM 1263 C C . PHE B 1 25 ? -6.305 4.621 14.766 1 97.12 25 PHE B C 1
ATOM 1265 O O . PHE B 1 25 ? -7.109 5.539 14.578 1 97.12 25 PHE B O 1
ATOM 1272 N N . LEU B 1 26 ? -5.73 3.979 13.812 1 97.31 26 LEU B N 1
ATOM 1273 C CA . LEU B 1 26 ? -5.988 4.324 12.414 1 97.31 26 LEU B CA 1
ATOM 1274 C C . LEU B 1 26 ? -7.457 4.129 12.07 1 97.31 26 LEU B C 1
ATOM 1276 O O . LEU B 1 26 ? -8.047 4.953 11.367 1 97.31 26 LEU B O 1
ATOM 1280 N N . TYR B 1 27 ? -8 3.076 12.594 1 95.38 27 TYR B N 1
ATOM 1281 C CA . TYR B 1 27 ? -9.391 2.746 12.305 1 95.38 27 TYR B CA 1
ATOM 1282 C C . TYR B 1 27 ? -10.336 3.793 12.883 1 95.38 27 TYR B C 1
ATOM 1284 O O . TYR B 1 27 ? -11.352 4.129 12.266 1 95.38 27 TYR B O 1
ATOM 1292 N N . ASN B 1 28 ? -10.016 4.32 14.008 1 96.69 28 ASN B N 1
ATOM 1293 C CA . ASN B 1 28 ? -10.906 5.223 14.719 1 96.69 28 ASN B CA 1
ATOM 1294 C C . ASN B 1 28 ? -10.609 6.684 14.383 1 96.69 28 ASN B C 1
ATOM 1296 O O . ASN B 1 28 ? -11.359 7.578 14.773 1 96.69 28 ASN B O 1
ATOM 1300 N N . CYS B 1 29 ? -9.602 6.988 13.68 1 96.69 29 CYS B N 1
ATOM 1301 C CA . CYS B 1 29 ? -9.227 8.359 13.375 1 96.69 29 CYS B CA 1
ATOM 1302 C C . CYS B 1 29 ? -10.258 9.016 12.461 1 96.69 29 CYS B C 1
ATOM 1304 O O . CYS B 1 29 ? -10.609 8.469 11.422 1 96.69 29 CYS B O 1
ATOM 1306 N N . LYS B 1 30 ? -10.742 10.141 12.867 1 96.19 30 LYS B N 1
ATOM 1307 C CA . LYS B 1 30 ? -11.766 10.852 12.102 1 96.19 30 LYS B CA 1
ATOM 1308 C C . LYS B 1 30 ? -11.188 11.406 10.805 1 96.19 30 LYS B C 1
ATOM 1310 O O . LYS B 1 30 ? -10.031 11.82 10.758 1 96.19 30 LYS B O 1
ATOM 1315 N N . SER B 1 31 ? -11.969 11.508 9.812 1 93.5 31 SER B N 1
ATOM 1316 C CA . SER B 1 31 ? -11.57 11.93 8.469 1 93.5 31 SER B CA 1
ATOM 1317 C C . SER B 1 31 ? -10.898 13.297 8.5 1 93.5 31 SER B C 1
ATOM 1319 O O . SER B 1 31 ? -9.977 13.562 7.719 1 93.5 31 SER B O 1
ATOM 1321 N N . ALA B 1 32 ? -11.375 14.125 9.414 1 92.81 32 ALA B N 1
ATOM 1322 C CA . ALA B 1 32 ? -10.852 15.484 9.5 1 92.81 32 ALA B CA 1
ATOM 1323 C C . ALA B 1 32 ? -9.406 15.477 10.008 1 92.81 32 ALA B C 1
ATOM 1325 O O . ALA B 1 32 ? -8.703 16.484 9.898 1 92.81 32 ALA B O 1
ATOM 1326 N N . ASN B 1 33 ? -8.984 14.43 10.516 1 96.06 33 ASN B N 1
ATOM 1327 C CA . ASN B 1 33 ? -7.676 14.359 11.156 1 96.06 33 ASN B CA 1
ATOM 1328 C C . ASN B 1 33 ? -6.641 13.711 10.242 1 96.06 33 ASN B C 1
ATOM 1330 O O . ASN B 1 33 ? -5.566 13.312 10.703 1 96.06 33 ASN B O 1
ATOM 1334 N N . TRP B 1 34 ? -6.977 13.516 9.094 1 96.38 34 TRP B N 1
ATOM 1335 C CA . TRP B 1 34 ? -6.055 13.094 8.047 1 96.38 34 TRP B CA 1
ATOM 1336 C C . TRP B 1 34 ? -5.746 14.242 7.094 1 96.38 34 TRP B C 1
ATOM 1338 O O . TRP B 1 34 ? -6.566 14.578 6.234 1 96.38 34 TRP B O 1
ATOM 1348 N N . ARG B 1 35 ? -4.531 14.828 7.141 1 93.69 35 ARG B N 1
ATOM 1349 C CA . ARG B 1 35 ? -4.23 16 6.328 1 93.69 35 ARG B CA 1
ATOM 1350 C C . ARG B 1 35 ? -2.824 15.914 5.746 1 93.69 35 ARG B C 1
ATOM 1352 O O . ARG B 1 35 ? -1.861 15.648 6.469 1 93.69 35 ARG B O 1
ATOM 1359 N N . LEU B 1 36 ? -2.715 16.047 4.5 1 95.88 36 LEU B N 1
ATOM 1360 C CA . LEU B 1 36 ? -1.438 16.219 3.814 1 95.88 36 LEU B CA 1
ATOM 1361 C C . LEU B 1 36 ? -1.173 17.688 3.514 1 95.88 36 LEU B C 1
ATOM 1363 O O . LEU B 1 36 ? -1.902 18.312 2.736 1 95.88 36 LEU B O 1
ATOM 1367 N N . LEU B 1 37 ? -0.144 18.203 4.09 1 92.19 37 LEU B N 1
ATOM 1368 C CA . LEU B 1 37 ? 0.179 19.625 4.043 1 92.19 37 LEU B CA 1
ATOM 1369 C C . LEU B 1 37 ? 1.431 19.875 3.207 1 92.19 37 LEU B C 1
ATOM 1371 O O . LEU B 1 37 ? 2.223 18.953 2.984 1 92.19 37 LEU B O 1
ATOM 1375 N N . GLU B 1 38 ? 1.637 21.141 2.598 1 86.12 38 GLU B N 1
ATOM 1376 C CA . GLU B 1 38 ? 2.826 21.578 1.87 1 86.12 38 GLU B CA 1
ATOM 1377 C C . GLU B 1 38 ? 3.074 20.688 0.649 1 86.12 38 GLU B C 1
ATOM 1379 O O . GLU B 1 38 ? 4.188 20.203 0.452 1 86.12 38 GLU B O 1
ATOM 1384 N N . ILE B 1 39 ? 2.066 20.328 -0.087 1 83.56 39 ILE B N 1
ATOM 1385 C CA . ILE B 1 39 ? 2.113 19.328 -1.151 1 83.56 39 ILE B CA 1
ATOM 1386 C C . ILE B 1 39 ? 3.029 19.812 -2.273 1 83.56 39 ILE B C 1
ATOM 1388 O O . ILE B 1 39 ? 3.617 19 -2.996 1 83.56 39 ILE B O 1
ATOM 1392 N N . ASP B 1 40 ? 3.24 21.094 -2.316 1 84.94 40 ASP B N 1
ATOM 1393 C CA . ASP B 1 40 ? 4.109 21.672 -3.336 1 84.94 40 ASP B CA 1
ATOM 1394 C C . ASP B 1 40 ? 5.57 21.641 -2.893 1 84.94 40 ASP B C 1
ATOM 1396 O O . ASP B 1 40 ? 6.469 22 -3.66 1 84.94 40 ASP B O 1
ATOM 1400 N N . SER B 1 41 ? 5.777 21.219 -1.717 1 88.69 41 SER B N 1
ATOM 1401 C CA . SER B 1 41 ? 7.148 21.141 -1.221 1 88.69 41 SER B CA 1
ATOM 1402 C C . SER B 1 41 ? 7.773 19.781 -1.517 1 88.69 41 SER B C 1
ATOM 1404 O O . SER B 1 41 ? 7.066 18.828 -1.87 1 88.69 41 SER B O 1
ATOM 1406 N N . ASP B 1 42 ? 9.125 19.719 -1.394 1 93.5 42 ASP B N 1
ATOM 1407 C CA . ASP B 1 42 ? 9.859 18.469 -1.569 1 93.5 42 ASP B CA 1
ATOM 1408 C C . ASP B 1 42 ? 9.727 17.578 -0.338 1 93.5 42 ASP B C 1
ATOM 1410 O O . ASP B 1 42 ? 10.062 16.391 -0.384 1 93.5 42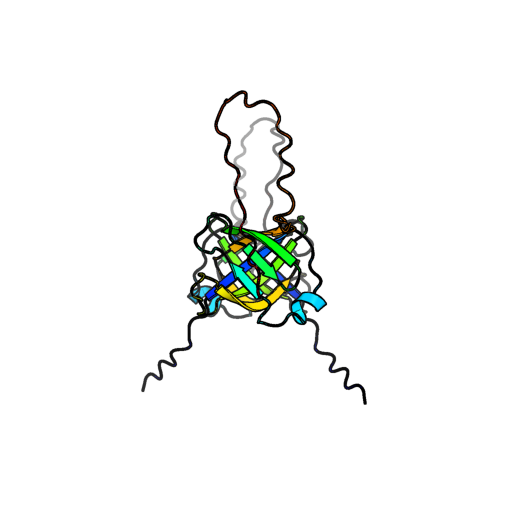 ASP B O 1
ATOM 1414 N N . GLN B 1 43 ? 9.234 18.125 0.759 1 95.88 43 GLN B N 1
ATOM 1415 C CA . GLN B 1 43 ? 9.062 17.391 2.006 1 95.88 43 GLN B CA 1
ATOM 1416 C C . GLN B 1 43 ? 7.688 17.641 2.611 1 95.88 43 GLN B C 1
ATOM 1418 O O . GLN B 1 43 ? 7.574 18.281 3.656 1 95.88 43 GLN B O 1
ATOM 1423 N N . PRO B 1 44 ? 6.629 17.156 2.029 1 96 44 PRO B N 1
ATOM 1424 C CA . PRO B 1 44 ? 5.293 17.359 2.586 1 96 44 PRO B CA 1
ATOM 1425 C C . PRO B 1 44 ? 5.164 16.859 4.023 1 96 44 PRO B C 1
ATOM 1427 O O . PRO B 1 44 ? 6.004 16.078 4.484 1 96 44 PRO B O 1
ATOM 1430 N N . LEU B 1 45 ? 4.145 17.422 4.688 1 96.38 45 LEU B N 1
ATOM 1431 C CA . LEU B 1 45 ? 3.803 17.031 6.051 1 96.38 45 LEU B CA 1
ATOM 1432 C C . LEU B 1 45 ? 2.486 16.266 6.086 1 96.38 45 LEU B C 1
ATOM 1434 O O . LEU B 1 45 ? 1.52 16.641 5.426 1 96.38 45 LEU B O 1
ATOM 1438 N N . LEU B 1 46 ? 2.486 15.242 6.852 1 97.62 46 LEU B N 1
ATOM 1439 C CA . LEU B 1 46 ? 1.277 14.453 7.078 1 97.62 46 LEU B CA 1
ATOM 1440 C C . LEU B 1 46 ? 0.886 14.477 8.555 1 97.62 46 LEU B C 1
ATOM 1442 O O . LEU B 1 46 ? 1.707 14.18 9.422 1 97.62 46 LEU B O 1
ATOM 1446 N N . GLN B 1 47 ? -0.31 14.867 8.727 1 96.69 47 GLN B N 1
ATOM 1447 C CA . GLN B 1 47 ? -0.863 14.805 10.07 1 96.69 47 GLN B CA 1
ATOM 1448 C C . GLN B 1 47 ? -1.93 13.719 10.18 1 96.69 47 GLN B C 1
ATOM 1450 O O . GLN B 1 47 ? -2.857 13.672 9.367 1 96.69 47 GLN B O 1
ATOM 1455 N N . ILE B 1 48 ? -1.782 12.891 11.18 1 97.31 48 ILE B N 1
ATOM 1456 C CA . ILE B 1 48 ? -2.725 11.836 11.523 1 97.31 48 ILE B CA 1
ATOM 1457 C C . ILE B 1 48 ? -3.059 11.914 13.016 1 97.31 48 ILE B C 1
ATOM 1459 O O . ILE B 1 48 ? -2.316 11.391 13.852 1 97.31 48 ILE B O 1
ATOM 1463 N N . GLY B 1 49 ? -4.254 12.492 13.266 1 96.19 49 GLY B N 1
ATOM 1464 C CA . GLY B 1 49 ? -4.504 12.781 14.672 1 96.19 49 GLY B CA 1
ATOM 1465 C C . GLY B 1 49 ? -3.385 13.578 15.32 1 96.19 49 GLY B C 1
ATOM 1466 O O . GLY B 1 49 ? -3.059 14.68 14.875 1 96.19 49 GLY B O 1
ATOM 1467 N N . ASN B 1 50 ? -2.734 12.891 16.281 1 93.62 50 ASN B N 1
ATOM 1468 C CA . ASN B 1 50 ? -1.682 13.57 17.031 1 93.62 50 ASN B CA 1
ATOM 1469 C C . ASN B 1 50 ? -0.298 13.234 16.469 1 93.62 50 ASN B C 1
ATOM 1471 O O . ASN B 1 50 ? 0.713 13.719 16.984 1 93.62 50 ASN B O 1
ATOM 1475 N N . TYR B 1 51 ? -0.268 12.445 15.492 1 96.88 51 TYR B N 1
ATOM 1476 C CA . TYR B 1 51 ? 1.015 12.125 14.875 1 96.88 51 TYR B CA 1
ATOM 1477 C C . TYR B 1 51 ? 1.314 13.062 13.711 1 96.88 51 TYR B C 1
ATOM 1479 O O . TYR B 1 51 ? 0.417 13.406 12.945 1 96.88 51 TYR B O 1
ATOM 1487 N N . THR B 1 52 ? 2.607 13.453 13.602 1 97.31 52 THR B N 1
ATOM 1488 C CA . THR B 1 52 ? 3.072 14.25 12.469 1 97.31 52 THR B CA 1
ATOM 1489 C C . THR B 1 52 ? 4.262 13.578 11.797 1 97.31 52 THR B C 1
ATOM 1491 O O . THR B 1 52 ? 5.164 13.07 12.469 1 97.31 52 THR B O 1
ATOM 1494 N N . PHE B 1 53 ? 4.18 13.555 10.547 1 97.81 53 PHE B N 1
ATOM 1495 C CA . PHE B 1 53 ? 5.234 12.938 9.758 1 97.81 53 PHE B CA 1
ATOM 1496 C C . PHE B 1 53 ? 5.723 13.891 8.664 1 97.81 53 PHE B C 1
ATOM 1498 O O . PHE B 1 53 ? 4.988 14.789 8.25 1 97.81 53 PHE B O 1
ATOM 1505 N N . THR B 1 54 ? 6.918 13.648 8.219 1 97.69 54 THR B N 1
ATOM 1506 C CA . THR B 1 54 ? 7.441 14.312 7.023 1 97.69 54 THR B CA 1
ATOM 1507 C C . THR B 1 54 ? 8.219 13.32 6.16 1 97.69 54 THR B C 1
ATOM 1509 O O . THR B 1 54 ? 8.672 12.289 6.648 1 97.69 54 THR B O 1
ATOM 1512 N N . GLY B 1 55 ? 8.195 13.641 4.844 1 97.56 55 GLY B N 1
ATOM 1513 C CA . GLY B 1 55 ? 8.891 12.742 3.939 1 97.56 55 GLY B CA 1
ATOM 1514 C C . GLY B 1 55 ? 8.836 13.188 2.492 1 97.56 55 GLY B C 1
ATOM 1515 O O . GLY B 1 55 ? 8.82 14.391 2.209 1 97.56 55 GLY B O 1
ATOM 1516 N N . GLN B 1 56 ? 8.992 12.156 1.535 1 96.88 56 GLN B N 1
ATOM 1517 C CA . GLN B 1 56 ? 9.102 12.445 0.109 1 96.88 56 GLN B CA 1
ATOM 1518 C C . GLN B 1 56 ? 8.375 11.398 -0.723 1 96.88 56 GLN B C 1
ATOM 1520 O O . GLN B 1 56 ? 8.25 10.242 -0.307 1 96.88 56 GLN B O 1
ATOM 1525 N N . PHE B 1 57 ? 7.961 11.883 -1.889 1 94.56 57 PHE B N 1
ATOM 1526 C CA . PHE B 1 57 ? 7.473 10.945 -2.893 1 94.56 57 PHE B CA 1
ATOM 1527 C C . PHE B 1 57 ? 8.602 10.062 -3.41 1 94.56 57 PHE B C 1
ATOM 1529 O O . PHE B 1 57 ? 9.719 10.547 -3.637 1 94.56 57 PHE B O 1
ATOM 1536 N N . LYS B 1 58 ? 8.352 8.75 -3.422 1 92.19 58 LYS B N 1
ATOM 1537 C CA . LYS B 1 58 ? 9.352 7.836 -3.971 1 92.19 58 LYS B CA 1
ATOM 1538 C C . LYS B 1 58 ? 9.562 8.078 -5.461 1 92.19 58 LYS B C 1
ATOM 1540 O O . LYS B 1 58 ? 8.594 8.234 -6.215 1 92.19 58 LYS B O 1
ATOM 1545 N N . GLU B 1 59 ? 10.828 8.078 -5.844 1 85.44 59 GLU B N 1
ATOM 1546 C CA . GLU B 1 59 ? 11.18 8.328 -7.238 1 85.44 59 GLU B CA 1
ATOM 1547 C C . GLU B 1 59 ? 11.172 7.031 -8.047 1 85.44 59 GLU B C 1
ATOM 1549 O O . GLU B 1 59 ? 11.008 7.059 -9.273 1 85.44 59 GLU B O 1
ATOM 1554 N N . SER B 1 60 ? 11.312 5.879 -7.371 1 78.62 60 SER B N 1
ATOM 1555 C CA . SER B 1 60 ? 11.344 4.609 -8.086 1 78.62 60 SER B CA 1
ATOM 1556 C C . SER B 1 60 ? 9.992 4.301 -8.719 1 78.62 60 SER B C 1
ATOM 1558 O O . SER B 1 60 ? 8.953 4.746 -8.227 1 78.62 60 SER B O 1
ATOM 1560 N N . ILE B 1 61 ? 10.164 3.652 -9.914 1 83.12 61 ILE B N 1
ATOM 1561 C CA . ILE B 1 61 ? 8.961 3.236 -10.633 1 83.12 61 ILE B CA 1
ATOM 1562 C C . ILE B 1 61 ? 8.508 1.869 -10.133 1 83.12 61 ILE B C 1
ATOM 1564 O O . ILE B 1 61 ? 9.312 0.941 -10.023 1 83.12 61 ILE B O 1
ATOM 1568 N N . GLY B 1 62 ? 7.359 1.689 -9.539 1 95.81 62 GLY B N 1
ATOM 1569 C CA . GLY B 1 62 ? 6.727 0.458 -9.094 1 95.81 62 GLY B CA 1
ATOM 1570 C C . GLY B 1 62 ? 5.227 0.59 -8.906 1 95.81 62 GLY B C 1
ATOM 1571 O O . GLY B 1 62 ? 4.676 1.686 -9.039 1 95.81 62 GLY B O 1
ATOM 1572 N N . THR B 1 63 ? 4.602 -0.513 -8.805 1 97.88 63 THR B N 1
ATOM 1573 C CA . THR B 1 63 ? 3.168 -0.568 -8.547 1 97.88 63 THR B CA 1
ATOM 1574 C C . THR B 1 63 ? 2.883 -1.228 -7.203 1 97.88 63 THR B C 1
ATOM 1576 O O . THR B 1 63 ? 3.344 -2.34 -6.938 1 97.88 63 THR B O 1
ATOM 1579 N N . HIS B 1 64 ? 2.285 -0.503 -6.359 1 98.06 64 HIS B N 1
ATOM 1580 C CA . HIS B 1 64 ? 1.808 -1.074 -5.105 1 98.06 64 HIS B CA 1
ATOM 1581 C C . HIS B 1 64 ? 0.409 -1.66 -5.266 1 98.06 64 HIS B C 1
ATOM 1583 O O . HIS B 1 64 ? -0.523 -0.956 -5.66 1 98.06 64 HIS B O 1
ATOM 1589 N N . VAL B 1 65 ? 0.262 -2.928 -4.949 1 98.44 65 VAL B N 1
ATOM 1590 C CA . VAL B 1 65 ? -1.027 -3.605 -5.027 1 98.44 65 VAL B CA 1
ATOM 1591 C C . VAL B 1 65 ? -1.423 -4.125 -3.646 1 98.44 65 VAL B C 1
ATOM 1593 O O . VAL B 1 65 ? -0.615 -4.754 -2.959 1 98.44 65 VAL B O 1
ATOM 1596 N N . LEU B 1 66 ? -2.609 -3.82 -3.227 1 98.25 66 LEU B N 1
ATOM 1597 C CA . LEU B 1 66 ? -3.139 -4.336 -1.968 1 98.25 66 LEU B CA 1
ATOM 1598 C C . LEU B 1 66 ? -3.998 -5.57 -2.205 1 98.25 66 LEU B C 1
ATOM 1600 O O . LEU B 1 66 ? -4.887 -5.559 -3.061 1 98.25 66 LEU B O 1
ATOM 1604 N N . PHE B 1 67 ? -3.664 -6.613 -1.412 1 97.75 67 PHE B N 1
ATOM 1605 C CA . PHE B 1 67 ? -4.426 -7.852 -1.491 1 97.75 67 PHE B CA 1
ATOM 1606 C C . PHE B 1 67 ? -4.984 -8.234 -0.125 1 97.75 67 PHE B C 1
ATOM 1608 O O . PHE B 1 67 ? -4.363 -7.965 0.903 1 97.75 67 PHE B O 1
ATOM 1615 N N . GLU B 1 68 ? -6.062 -8.859 -0.208 1 97.06 68 GLU B N 1
ATOM 1616 C CA . GLU B 1 68 ? -6.512 -9.672 0.914 1 97.06 68 GLU B CA 1
ATOM 1617 C C . GLU B 1 68 ? -6.07 -11.125 0.75 1 97.06 68 GLU B C 1
ATOM 1619 O O . GLU B 1 68 ? -6.273 -11.727 -0.309 1 97.06 68 GLU B O 1
ATOM 1624 N N . GLU B 1 69 ? -5.449 -11.57 1.787 1 93.75 69 GLU B N 1
ATOM 1625 C CA . GLU B 1 69 ? -5.094 -12.992 1.783 1 93.75 69 GLU B CA 1
ATOM 1626 C C . GLU B 1 69 ? -6.293 -13.859 2.148 1 93.75 69 GLU B C 1
ATOM 1628 O O . GLU B 1 69 ? -6.945 -13.625 3.168 1 93.75 69 GLU B O 1
ATOM 1633 N N . LEU B 1 70 ? -6.562 -14.773 1.273 1 91.19 70 LEU B N 1
ATOM 1634 C CA . LEU B 1 70 ? -7.691 -15.656 1.524 1 91.19 70 LEU B CA 1
ATOM 1635 C C . LEU B 1 70 ? -7.219 -17 2.07 1 91.19 70 LEU B C 1
ATOM 1637 O O . LEU B 1 70 ? -6.07 -17.391 1.845 1 91.19 70 LEU B O 1
ATOM 1641 N N . ASP B 1 71 ? -8.125 -17.516 2.889 1 79.31 71 ASP B N 1
ATOM 1642 C CA . ASP B 1 71 ? -7.812 -18.812 3.473 1 79.31 71 ASP B CA 1
ATOM 1643 C C . ASP B 1 71 ? -7.707 -19.891 2.393 1 79.31 71 ASP B C 1
ATOM 1645 O O . ASP B 1 71 ? -8.516 -19.922 1.463 1 79.31 71 ASP B O 1
ATOM 1649 N N . SER B 1 72 ? -6.859 -20.078 1.607 1 72.5 72 SER B N 1
ATOM 1650 C CA . SER B 1 72 ? -6.75 -21.281 0.781 1 72.5 72 SER B CA 1
ATOM 1651 C C . SER B 1 72 ? -5.32 -21.812 0.753 1 72.5 72 SER B C 1
ATOM 1653 O O . SER B 1 72 ? -4.375 -21.031 0.566 1 72.5 72 SER B O 1
ATOM 1655 N N . THR B 1 73 ? -5.031 -22.797 1.457 1 68.62 73 THR B N 1
ATOM 1656 C CA . THR B 1 73 ? -3.729 -23.422 1.259 1 68.62 73 THR B CA 1
ATOM 1657 C C . THR B 1 73 ? -3.883 -24.812 0.634 1 68.62 73 THR B C 1
ATOM 1659 O O . THR B 1 73 ? -4.672 -25.625 1.112 1 68.62 73 THR B O 1
ATOM 1662 N N . ASP B 1 74 ? -4.023 -24.641 -0.644 1 75 74 ASP B N 1
ATOM 1663 C CA . ASP B 1 74 ? -4.023 -25.953 -1.293 1 75 74 ASP B CA 1
ATOM 1664 C C . ASP B 1 74 ? -2.863 -26.812 -0.795 1 75 74 ASP B C 1
ATOM 1666 O O . ASP B 1 74 ? -2.094 -26.391 0.069 1 75 74 ASP B O 1
ATOM 1670 N N . ASP B 1 75 ? -2.934 -28.062 -1.121 1 74.44 75 ASP B N 1
ATOM 1671 C CA . ASP B 1 75 ? -1.915 -29.031 -0.715 1 74.44 75 ASP B CA 1
ATOM 1672 C C . ASP B 1 75 ? -0.514 -28.516 -1.039 1 74.44 75 ASP B C 1
ATOM 1674 O O . ASP B 1 75 ? 0.467 -28.938 -0.428 1 74.44 75 ASP B O 1
ATOM 1678 N N . GLN B 1 76 ? -0.481 -27.609 -1.975 1 72.62 76 GLN B N 1
ATOM 1679 C CA . GLN B 1 76 ? 0.83 -27.141 -2.414 1 72.62 76 GLN B CA 1
ATOM 1680 C C . GLN B 1 76 ? 1.252 -25.891 -1.647 1 72.62 76 GLN B C 1
ATOM 1682 O O . GLN B 1 76 ? 2.342 -25.359 -1.869 1 72.62 76 GLN B O 1
ATOM 1687 N N . GLY B 1 77 ? 0.48 -25.484 -0.708 1 79.69 77 GLY B N 1
ATOM 1688 C CA . GLY B 1 77 ? 0.839 -24.312 0.076 1 79.69 77 GLY B CA 1
ATOM 1689 C C . GLY B 1 77 ? 0.639 -23.016 -0.672 1 79.69 77 GLY B C 1
ATOM 1690 O O . GLY B 1 77 ? 1.371 -22.047 -0.453 1 79.69 77 GLY B O 1
ATOM 1691 N N . THR B 1 78 ? -0.27 -23.078 -1.652 1 86.5 78 THR B N 1
ATOM 1692 C CA . THR B 1 78 ? -0.568 -21.875 -2.41 1 86.5 78 THR B CA 1
ATOM 1693 C C . THR B 1 78 ? -1.565 -21 -1.657 1 86.5 78 THR B C 1
ATOM 1695 O O . THR B 1 78 ? -2.516 -21.5 -1.058 1 86.5 78 THR B O 1
ATOM 1698 N N . LYS B 1 79 ? -1.337 -19.703 -1.672 1 91.12 79 LYS B N 1
ATOM 1699 C CA . LYS B 1 79 ? -2.289 -18.75 -1.095 1 91.12 79 LYS B CA 1
ATOM 1700 C C . LYS B 1 79 ? -3.018 -17.969 -2.186 1 91.12 79 LYS B C 1
ATOM 1702 O O . LYS B 1 79 ? -2.391 -17.453 -3.115 1 91.12 79 LYS B O 1
ATOM 1707 N N . LYS B 1 80 ? -4.328 -18.031 -2.049 1 92.81 80 LYS B N 1
ATOM 1708 C CA . LYS B 1 80 ? -5.145 -17.219 -2.949 1 92.81 80 LYS B CA 1
ATOM 1709 C C . LYS B 1 80 ? -5.215 -15.766 -2.469 1 92.81 80 LYS B C 1
ATOM 1711 O O . LYS B 1 80 ? -5.324 -15.508 -1.268 1 92.81 80 LYS B O 1
ATOM 1716 N N . LEU B 1 81 ? -5.219 -14.938 -3.465 1 95.75 81 LEU B N 1
ATOM 1717 C CA . LEU B 1 81 ? -5.262 -13.508 -3.145 1 95.75 81 LEU B CA 1
ATOM 1718 C C . LEU B 1 81 ? -6.496 -12.852 -3.754 1 95.75 81 LEU B C 1
ATOM 1720 O O . LEU B 1 81 ? -6.938 -13.242 -4.84 1 95.75 81 LEU B O 1
ATOM 1724 N N . LYS B 1 82 ? -6.996 -12.008 -3.062 1 96 82 LYS B N 1
ATOM 1725 C CA . LYS B 1 82 ? -8.062 -11.148 -3.559 1 96 82 LYS B CA 1
ATOM 1726 C C . LYS B 1 82 ? -7.559 -9.719 -3.766 1 96 82 LYS B C 1
ATOM 1728 O O . LYS B 1 82 ? -7.172 -9.047 -2.809 1 96 82 LYS B O 1
ATOM 1733 N N . TYR B 1 83 ? -7.656 -9.336 -4.973 1 97.81 83 TYR B N 1
ATOM 1734 C CA . TYR B 1 83 ? -7.27 -7.977 -5.344 1 97.81 83 TYR B CA 1
ATOM 1735 C C . TYR B 1 83 ? -8.195 -6.953 -4.699 1 97.81 83 TYR B C 1
ATOM 1737 O O . TYR B 1 83 ? -9.422 -7.113 -4.715 1 97.81 83 TYR B O 1
ATOM 1745 N N . LYS B 1 84 ? -7.574 -5.832 -4.141 1 97.19 84 LYS B N 1
ATOM 1746 C CA . LYS B 1 84 ? -8.359 -4.742 -3.568 1 97.19 84 LYS B CA 1
ATOM 1747 C C . LYS B 1 84 ? -8.195 -3.461 -4.379 1 97.19 84 LYS B C 1
ATOM 1749 O O . LYS B 1 84 ? -9.172 -2.932 -4.918 1 97.19 84 LYS B O 1
ATOM 1754 N N . CYS B 1 85 ? -7.035 -2.945 -4.539 1 97.19 85 CYS B N 1
ATOM 1755 C CA . CYS B 1 85 ? -6.707 -1.711 -5.242 1 97.19 85 CYS B CA 1
ATOM 1756 C C . CYS B 1 85 ? -5.207 -1.621 -5.52 1 97.19 85 CYS B C 1
ATOM 1758 O O . CYS B 1 85 ? -4.445 -2.496 -5.109 1 97.19 85 CYS B O 1
ATOM 1760 N N . ASN B 1 86 ? -4.836 -0.665 -6.324 1 97.94 86 ASN B N 1
ATOM 1761 C CA . ASN B 1 86 ? -3.43 -0.419 -6.613 1 97.94 86 ASN B CA 1
ATOM 1762 C C . ASN B 1 86 ? -3.152 1.065 -6.836 1 97.94 86 ASN B C 1
ATOM 1764 O O . ASN B 1 86 ? -4.078 1.845 -7.07 1 97.94 86 ASN B O 1
ATOM 1768 N N . THR B 1 87 ? -1.904 1.474 -6.715 1 97.44 87 THR B N 1
ATOM 1769 C CA . THR B 1 87 ? -1.444 2.818 -7.043 1 97.44 87 THR B CA 1
ATOM 1770 C C . THR B 1 87 ? 0.048 2.816 -7.363 1 97.44 87 THR B C 1
ATOM 1772 O O . THR B 1 87 ? 0.781 1.929 -6.926 1 97.44 87 THR B O 1
ATOM 1775 N N . THR B 1 88 ? 0.46 3.766 -8.062 1 97.06 88 THR B N 1
ATOM 1776 C CA . THR B 1 88 ? 1.881 3.988 -8.305 1 97.06 88 THR B CA 1
ATOM 1777 C C . THR B 1 88 ? 2.395 5.168 -7.484 1 97.06 88 THR B C 1
ATOM 1779 O O . THR B 1 88 ? 3.598 5.43 -7.453 1 97.06 88 THR B O 1
ATOM 1782 N N . LYS B 1 89 ? 1.523 5.879 -6.887 1 95.5 89 LYS B N 1
ATOM 1783 C CA . LYS B 1 89 ? 1.912 7.023 -6.066 1 95.5 89 LYS B CA 1
ATOM 1784 C C . LYS B 1 89 ? 2.295 6.582 -4.656 1 95.5 89 LYS B C 1
ATOM 1786 O O . LYS B 1 89 ? 1.479 5.996 -3.941 1 95.5 89 LYS B O 1
ATOM 1791 N N . THR B 1 90 ? 3.498 6.91 -4.254 1 96.56 90 THR B N 1
ATOM 1792 C CA . THR B 1 90 ? 4.012 6.465 -2.965 1 96.56 90 THR B CA 1
ATOM 1793 C C . THR B 1 90 ? 4.746 7.598 -2.254 1 96.56 90 THR B C 1
ATOM 1795 O O . THR B 1 90 ? 5.574 8.281 -2.857 1 96.56 90 THR B O 1
ATOM 1798 N N . LEU B 1 91 ? 4.418 7.82 -0.946 1 97.19 91 LEU B N 1
ATOM 1799 C CA . LEU B 1 91 ? 5.145 8.719 -0.055 1 97.19 91 LEU B CA 1
ATOM 1800 C C . LEU B 1 91 ? 5.816 7.945 1.072 1 97.19 91 LEU B C 1
ATOM 1802 O O . LEU B 1 91 ? 5.176 7.129 1.738 1 97.19 91 LEU B O 1
ATOM 1806 N N . GLU B 1 92 ? 7.078 8.055 1.27 1 97.25 92 GLU B N 1
ATOM 1807 C CA . GLU B 1 92 ? 7.797 7.527 2.424 1 97.25 92 GLU B CA 1
ATOM 1808 C C . GLU B 1 92 ? 7.996 8.602 3.49 1 97.25 92 GLU B C 1
ATOM 1810 O O . GLU B 1 92 ? 8.648 9.617 3.242 1 97.25 92 GLU B O 1
ATOM 1815 N N . MET B 1 93 ? 7.535 8.305 4.73 1 97.81 93 MET B N 1
ATOM 1816 C CA . MET B 1 93 ? 7.445 9.367 5.727 1 97.81 93 MET B CA 1
ATOM 1817 C C . MET B 1 93 ? 8.109 8.945 7.035 1 97.81 93 MET B C 1
ATOM 1819 O O . MET B 1 93 ? 8.016 7.781 7.43 1 97.81 93 MET B O 1
ATOM 1823 N N . ASN B 1 94 ? 8.734 9.93 7.746 1 98.06 94 ASN B N 1
ATOM 1824 C CA . ASN B 1 94 ? 9.32 9.773 9.07 1 98.06 94 ASN B CA 1
ATOM 1825 C C . ASN B 1 94 ? 8.594 10.617 10.109 1 98.06 94 ASN B C 1
ATOM 1827 O O . ASN B 1 94 ? 8.203 11.758 9.836 1 98.06 94 ASN B O 1
ATOM 1831 N N . ARG B 1 95 ? 8.484 9.992 11.273 1 97.5 95 ARG B N 1
ATOM 1832 C CA . ARG B 1 95 ? 7.836 10.727 12.359 1 97.5 95 ARG B CA 1
ATOM 1833 C C . ARG B 1 95 ? 8.641 11.961 12.742 1 97.5 95 ARG B C 1
ATOM 1835 O O . ARG B 1 95 ? 9.875 11.906 12.812 1 97.5 95 ARG B O 1
ATOM 1842 N N . VAL B 1 96 ? 7.957 13.062 13.016 1 97.69 96 VAL B N 1
ATOM 1843 C CA . VAL B 1 96 ? 8.594 14.281 13.5 1 97.69 96 VAL B CA 1
ATOM 1844 C C . VAL B 1 96 ? 7.773 14.883 14.633 1 97.69 96 VAL B C 1
ATOM 1846 O O . VAL B 1 96 ? 6.574 14.617 14.75 1 97.69 96 VAL B O 1
ATOM 1849 N N . PHE B 1 97 ? 8.422 15.602 15.609 1 93.38 97 PHE B N 1
ATOM 1850 C CA . PHE B 1 97 ? 7.758 16.328 16.672 1 93.38 97 PHE B CA 1
ATOM 1851 C C . PHE B 1 97 ? 7.82 17.828 16.422 1 93.38 97 PHE B C 1
ATOM 1853 O O . PHE B 1 97 ? 8.906 18.391 16.266 1 93.38 97 PHE B O 1
ATOM 1860 N N . LEU B 1 98 ? 6.695 18.422 16.25 1 83.25 98 LEU B N 1
ATOM 1861 C CA . LEU B 1 98 ? 6.641 19.859 15.938 1 83.25 98 LEU B CA 1
ATOM 1862 C C . LEU B 1 98 ? 6.902 20.688 17.188 1 83.25 98 LEU B C 1
ATOM 1864 O O . LEU B 1 98 ? 6.371 20.391 18.266 1 83.25 98 LEU B O 1
ATOM 1868 N N . THR B 1 99 ? 8.039 21.359 17.344 1 83.12 99 THR B N 1
ATOM 1869 C CA . THR B 1 99 ? 8.344 22.266 18.438 1 83.12 99 THR B CA 1
ATOM 1870 C C . THR B 1 99 ? 7.781 23.656 18.172 1 83.12 99 THR B C 1
ATOM 1872 O O . THR B 1 99 ? 7.871 24.156 17.047 1 83.12 99 THR B O 1
ATOM 1875 N N . LYS B 1 100 ? 6.855 24.172 19 1 67.5 100 LYS B N 1
ATOM 1876 C CA . LYS B 1 100 ? 6.43 25.562 18.938 1 67.5 100 LYS B CA 1
ATOM 1877 C C . LYS B 1 100 ? 7.578 26.5 19.297 1 67.5 100 LYS B C 1
ATOM 1879 O O . LYS B 1 100 ? 8.234 26.344 20.328 1 67.5 100 LYS B O 1
ATOM 1884 N N . LYS B 1 101 ? 8.211 27.219 18.281 1 58.06 101 LYS B N 1
ATOM 1885 C CA . LYS B 1 101 ? 9.125 28.297 18.656 1 58.06 101 LYS B CA 1
ATOM 1886 C C . LYS B 1 101 ? 8.414 29.359 19.469 1 58.06 101 LYS B C 1
ATOM 1888 O O . LYS B 1 101 ? 7.449 29.969 19 1 58.06 101 LYS B O 1
ATOM 1893 N N . ASP B 1 102 ? 8.203 29.219 20.719 1 52.06 102 ASP B N 1
ATOM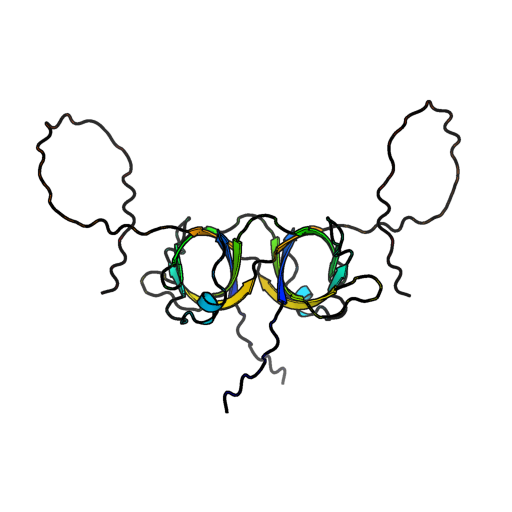 1894 C CA . ASP B 1 102 ? 7.754 30.359 21.5 1 52.06 102 ASP B CA 1
ATOM 1895 C C . ASP B 1 102 ? 8.562 31.609 21.172 1 52.06 102 ASP B C 1
ATOM 1897 O O . ASP B 1 102 ? 9.797 31.562 21.141 1 52.06 102 ASP B O 1
ATOM 1901 N N . LYS B 1 103 ? 8.07 32.625 20.578 1 47.56 103 LYS B N 1
ATOM 1902 C CA . LYS B 1 103 ? 8.664 33.938 20.422 1 47.56 103 LYS B CA 1
ATOM 1903 C C . LYS B 1 103 ? 9.219 34.469 21.75 1 47.56 103 LYS B C 1
ATOM 1905 O O . LYS B 1 103 ? 9.266 35.656 21.984 1 47.56 103 LYS B O 1
ATOM 1910 N N . ALA B 1 104 ? 9.344 33.844 22.797 1 42.78 104 ALA B N 1
ATOM 1911 C CA . ALA B 1 104 ? 9.664 34.75 23.906 1 42.78 104 ALA B CA 1
ATOM 1912 C C . ALA B 1 104 ? 10.984 35.469 23.641 1 42.78 104 ALA B C 1
ATOM 1914 O O . ALA B 1 104 ? 11.008 36.688 23.562 1 42.78 104 ALA B O 1
ATOM 1915 N N . GLU B 1 105 ? 12.125 35.438 24.719 1 39.12 105 GLU B N 1
ATOM 1916 C CA . GLU B 1 105 ? 13.016 36.375 25.391 1 39.12 105 GLU B CA 1
ATOM 1917 C C . GLU B 1 105 ? 14.281 36.625 24.562 1 39.12 105 GLU B C 1
ATOM 1919 O O . GLU B 1 105 ? 14.977 35.656 24.203 1 39.12 105 GLU B O 1
ATOM 1924 N N . LYS B 1 106 ? 14.234 37.688 23.766 1 36.94 106 LYS B N 1
ATOM 1925 C CA . LYS B 1 106 ? 15.383 38.344 23.125 1 36.94 106 LYS B CA 1
ATOM 1926 C C . LYS B 1 106 ? 16.578 38.406 24.078 1 36.94 106 LYS B C 1
ATOM 1928 O O . LYS B 1 106 ? 17.344 39.375 24.031 1 36.94 106 LYS B O 1
ATOM 1933 N N . GLU B 1 107 ? 16.516 37.719 25.234 1 37.62 107 GLU B N 1
ATOM 1934 C CA . GLU B 1 107 ? 17.672 38.156 26 1 37.62 107 GLU B CA 1
ATOM 1935 C C . GLU B 1 107 ? 18.969 37.906 25.266 1 37.62 107 GLU B C 1
ATOM 1937 O O . GLU B 1 107 ? 19.281 36.75 24.938 1 37.62 107 GLU B O 1
ATOM 1942 N N . THR B 1 108 ? 19.219 38.844 24.266 1 33.47 108 THR B N 1
ATOM 1943 C CA . THR B 1 108 ? 20.438 38.938 23.484 1 33.47 108 THR B CA 1
ATOM 1944 C C . THR B 1 108 ? 21.672 38.75 24.359 1 33.47 108 THR B C 1
ATOM 1946 O O . THR B 1 108 ? 21.984 39.594 25.203 1 33.47 108 THR B O 1
ATOM 1949 N N . GLU B 1 109 ? 21.875 37.5 24.953 1 32.78 109 GLU B N 1
ATOM 1950 C CA . GLU B 1 109 ? 23.219 37.375 25.484 1 32.78 109 GLU B CA 1
ATOM 1951 C C . GLU B 1 109 ? 24.266 37.844 24.484 1 32.78 109 GLU B C 1
ATOM 1953 O O . GLU B 1 109 ? 24.219 37.469 23.312 1 32.78 109 GLU B O 1
ATOM 1958 N N . LYS B 1 110 ? 24.688 39.125 24.703 1 33.53 110 LYS B N 1
ATOM 1959 C CA . LYS B 1 110 ? 25.781 39.812 24 1 33.53 110 LYS B CA 1
ATOM 1960 C C . LYS B 1 110 ? 26.984 38.875 23.812 1 33.53 110 LYS B C 1
ATOM 1962 O O . LYS B 1 110 ? 27.766 38.688 24.75 1 33.53 110 LYS B O 1
ATOM 1967 N N . GLU B 1 111 ? 26.797 37.562 23.453 1 31.11 111 GLU B N 1
ATOM 1968 C CA . GLU B 1 111 ? 28.141 36.969 23.312 1 31.11 111 GLU B CA 1
ATOM 1969 C C . GLU B 1 111 ? 28.938 37.688 22.219 1 31.11 111 GLU B C 1
ATOM 1971 O O . GLU B 1 111 ? 28.391 38 21.156 1 31.11 111 GLU B O 1
ATOM 1976 N N . VAL B 1 112 ? 29.938 38.438 22.578 1 33.78 112 VAL B N 1
ATOM 1977 C CA . VAL B 1 112 ? 30.984 39.125 21.828 1 33.78 112 VAL B CA 1
ATOM 1978 C C . VAL B 1 112 ? 31.484 38.25 20.703 1 33.78 112 VAL B C 1
ATOM 1980 O O . VAL B 1 112 ? 32.375 38.625 19.953 1 33.78 112 VAL B O 1
ATOM 1983 N N . GLY B 1 113 ? 31.203 36.906 20.812 1 30.11 113 GLY B N 1
ATOM 1984 C CA . GLY B 1 113 ? 32.25 36.219 20.078 1 30.11 113 GLY B CA 1
ATOM 1985 C C . GLY B 1 113 ? 32.188 36.5 18.578 1 30.11 113 GLY B C 1
ATOM 1986 O O . GLY B 1 113 ? 31.188 36.969 18.078 1 30.11 113 GLY B O 1
ATOM 1987 N N . SER B 1 114 ? 33.281 36.188 17.797 1 33.03 114 SER B N 1
ATOM 1988 C CA . SER B 1 114 ? 33.812 36.281 16.422 1 33.03 114 SER B CA 1
ATOM 1989 C C . SER B 1 114 ? 32.812 35.688 15.43 1 33.03 114 SER B C 1
ATOM 1991 O O . SER B 1 114 ? 31.938 34.906 15.805 1 33.03 114 SER B O 1
ATOM 1993 N N . SER B 1 115 ? 32.75 36.062 14.141 1 30.81 115 SER B N 1
ATOM 1994 C CA . SER B 1 115 ? 31.984 36.156 12.898 1 30.81 115 SER B CA 1
ATOM 1995 C C . SER B 1 115 ? 31.531 34.781 12.422 1 30.81 115 SER B C 1
ATOM 1997 O O . SER B 1 115 ? 32.25 34.125 11.672 1 30.81 115 SER B O 1
ATOM 1999 N N . THR B 1 116 ? 31.047 33.875 13.398 1 26.47 116 THR B N 1
ATOM 2000 C CA . THR B 1 116 ? 30.734 32.562 12.883 1 26.47 116 THR B CA 1
ATOM 2001 C C . THR B 1 116 ? 29.531 32.594 11.961 1 26.47 116 THR B C 1
ATOM 2003 O O . THR B 1 116 ? 28.469 33.094 12.352 1 26.47 116 THR B O 1
ATOM 2006 N N . HIS B 1 117 ? 29.609 32.656 10.727 1 24.64 117 HIS B N 1
ATOM 2007 C CA . HIS B 1 117 ? 28.625 32.688 9.641 1 24.64 117 HIS B CA 1
ATOM 2008 C C . HIS B 1 117 ? 27.609 31.562 9.805 1 24.64 117 HIS B C 1
ATOM 2010 O O . HIS B 1 117 ? 26.828 31.281 8.891 1 24.64 117 HIS B O 1
ATOM 2016 N N . ASP B 1 118 ? 27.484 30.891 11.016 1 27.42 118 ASP B N 1
ATOM 2017 C CA . ASP B 1 118 ? 26.734 29.641 10.805 1 27.42 118 ASP B CA 1
ATOM 2018 C C . ASP B 1 118 ? 25.281 29.938 10.461 1 27.42 118 ASP B C 1
ATOM 2020 O O . ASP B 1 118 ? 24.641 30.797 11.086 1 27.42 118 ASP B O 1
ATOM 2024 N N . GLU B 1 119 ? 24.781 29.438 9.367 1 27.09 119 GLU B N 1
ATOM 2025 C CA . GLU B 1 119 ? 23.578 29.359 8.547 1 27.09 119 GLU B CA 1
ATOM 2026 C C . GLU B 1 119 ? 22.391 28.859 9.359 1 27.09 119 GLU B C 1
ATOM 2028 O O . GLU B 1 119 ? 22.516 27.906 10.141 1 27.09 119 GLU B O 1
ATOM 2033 N N . VAL B 1 120 ? 21.266 29.594 9.398 1 24.02 120 VAL B N 1
ATOM 2034 C CA . VAL B 1 120 ? 19.891 29.547 9.906 1 24.02 120 VAL B CA 1
ATOM 2035 C C . VAL B 1 120 ? 19.297 28.156 9.656 1 24.02 120 VAL B C 1
ATOM 2037 O O . VAL B 1 120 ? 19.734 27.438 8.75 1 24.02 120 VAL B O 1
ATOM 2040 N N . GLU B 1 121 ? 18.375 27.703 10.586 1 25.44 121 GLU B N 1
ATOM 2041 C CA . GLU B 1 121 ? 17.312 27.156 11.422 1 25.44 121 GLU B CA 1
ATOM 2042 C C . GLU B 1 121 ? 15.969 27.141 10.688 1 25.44 121 GLU B C 1
ATOM 2044 O O . GLU B 1 121 ? 15.445 28.203 10.312 1 25.44 121 GLU B O 1
ATOM 2049 N N . ASN B 1 122 ? 15.609 25.984 10 1 27.22 122 ASN B N 1
ATOM 2050 C CA . ASN B 1 122 ? 14.359 25.766 9.297 1 27.22 122 ASN B CA 1
ATOM 2051 C C . ASN B 1 122 ? 13.156 25.859 10.234 1 27.22 122 ASN B C 1
ATOM 2053 O O . ASN B 1 122 ? 13.031 25.062 11.172 1 27.22 122 ASN B O 1
ATOM 2057 N N . GLN B 1 123 ? 12.508 26.969 10.516 1 26.19 123 GLN B N 1
ATOM 2058 C CA . GLN B 1 123 ? 11.336 27.312 11.32 1 26.19 123 GLN B CA 1
ATOM 2059 C C . GLN B 1 123 ? 10.07 26.656 10.758 1 26.19 123 GLN B C 1
ATOM 2061 O O . GLN B 1 123 ? 9.625 27 9.664 1 26.19 123 GLN B O 1
ATOM 2066 N N . ILE B 1 124 ? 9.766 25.375 11.055 1 29.73 124 ILE B N 1
ATOM 2067 C CA . ILE B 1 124 ? 8.508 24.75 10.695 1 29.73 124 ILE B CA 1
ATOM 2068 C C . ILE B 1 124 ? 7.352 25.453 11.398 1 29.73 124 ILE B C 1
ATOM 2070 O O . ILE B 1 124 ? 7.371 25.609 12.625 1 29.73 124 ILE B O 1
ATOM 2074 N N . ALA B 1 125 ? 6.52 26.297 10.742 1 34.41 125 ALA B N 1
ATOM 2075 C CA . ALA B 1 125 ? 5.414 27.172 11.094 1 34.41 125 ALA B CA 1
ATOM 2076 C C . ALA B 1 125 ? 4.27 26.391 11.734 1 34.41 125 ALA B C 1
ATOM 2078 O O . ALA B 1 125 ? 3.957 25.281 11.305 1 34.41 125 ALA B O 1
ATOM 2079 N N . GLU B 1 126 ? 4.008 26.703 12.984 1 30.48 126 GLU B N 1
ATOM 2080 C CA . GLU B 1 126 ? 2.932 26.25 13.859 1 30.48 126 GLU B CA 1
ATOM 2081 C C . GLU B 1 126 ? 1.564 26.562 13.266 1 30.48 126 GLU B C 1
ATOM 2083 O O . GLU B 1 126 ? 1.293 27.719 12.898 1 30.48 126 GLU B O 1
ATOM 2088 N N . VAL B 1 127 ? 0.885 25.719 12.547 1 29.05 127 VAL B N 1
ATOM 2089 C CA . VAL B 1 127 ? -0.488 25.891 12.078 1 29.05 127 VAL B CA 1
ATOM 2090 C C . VAL B 1 127 ? -1.437 25.938 13.273 1 29.05 127 VAL B C 1
ATOM 2092 O O . VAL B 1 127 ? -1.587 24.953 14 1 29.05 127 VAL B O 1
ATOM 2095 N N . ASN B 1 128 ? -1.473 27.078 14.047 1 28.84 128 ASN B N 1
ATOM 2096 C CA . ASN B 1 128 ? -2.434 27.344 15.109 1 28.84 128 ASN B CA 1
ATOM 2097 C C . ASN B 1 128 ? -3.869 27.312 14.594 1 28.84 128 ASN B C 1
ATOM 2099 O O . ASN B 1 128 ? -4.23 28.078 13.703 1 28.84 128 ASN B O 1
ATOM 2103 N N . GLN B 1 129 ? -4.547 26.203 14.367 1 25.03 129 GLN B N 1
ATOM 2104 C CA . GLN B 1 129 ? -6 26.219 14.227 1 25.03 129 GLN B CA 1
ATOM 2105 C C . GLN B 1 129 ? -6.672 26.781 15.469 1 25.03 129 GLN B C 1
ATOM 2107 O O . GLN B 1 129 ? -6.516 26.25 16.562 1 25.03 129 GLN B O 1
ATOM 2112 N N . GLU B 1 130 ? -6.887 28.125 15.656 1 25.25 130 GLU B N 1
ATOM 2113 C CA . GLU B 1 130 ? -8.016 28.484 16.5 1 25.25 130 GLU B CA 1
ATOM 2114 C C . GLU B 1 130 ? -9.297 27.797 16.047 1 25.25 130 GLU B C 1
ATOM 2116 O O . GLU B 1 130 ? -9.539 27.672 14.844 1 25.25 130 GLU B O 1
#

Solvent-accessible surface area (backbone atoms only — not comparable to full-atom values): 15910 Å² total; per-residue (Å²): 130,86,78,73,76,78,70,79,81,84,48,49,36,39,37,38,34,59,39,81,70,60,64,70,56,64,70,66,52,54,60,88,35,28,37,40,33,49,66,89,46,82,58,27,35,37,35,48,71,92,44,38,29,36,32,34,69,61,82,71,70,33,26,40,34,37,30,36,59,44,96,39,64,50,99,77,46,33,33,39,36,39,83,73,53,66,34,64,44,41,34,48,30,39,74,54,80,88,74,77,79,69,80,72,81,79,72,70,72,74,65,81,68,84,75,78,86,81,85,86,79,85,76,82,78,78,83,76,83,123,129,84,78,72,75,80,69,81,81,82,51,48,37,37,38,36,34,59,38,82,70,59,64,70,56,63,71,65,54,55,62,89,36,29,38,39,32,49,66,87,47,83,58,27,36,38,36,50,71,91,44,38,28,35,32,34,70,60,83,72,71,32,25,40,34,37,29,36,59,43,95,39,64,49,97,77,46,33,32,39,36,38,83,74,54,66,34,65,44,41,34,46,30,40,74,52,81,88,65,77,80,72,81,74,82,75,75,69,71,77,68,80,71,78,90,70,78,80,78,91,80,89,78,73,80,74,82,76,79,126

pLDDT: mean 76.51, std 26.94, range [22.28, 98.5]

InterPro domains:
  IPR019481 Transcription factor TFIIIC, triple barrel domain [PF10419] (7-98)
  IPR042771 TFIIIC subunit GTF3C6-like [PTHR21860] (2-121)

Secondary structure (DSSP, 8-state):
-----------EEEEEEESPPPHHHHHH--GGGEEEE-TTSSS-EEEETTEEEEEEE--S-EEEEEEEEPS---TT--EEEEEEEEES-EEEEEEE----------------------------------/-----------EEEEEEESPPPHHHHHH--GGGEEEE-TTSSS-EEEETTEEEEEEE--S-EEEEEEEEPS---TT--EEEEEEEEES-EEEEEEE----------------------------------

Sequence (260 aa):
MNDDDWEEEEHLVVIELKGVIDNKFLYNCKSANWRLLEIDSDQPLLQIGNYTFTGQFKESIGTHVLFEELDSTDDQGTKKLKYKCNTTKTLEMNRVFLTKKDKAEKETEKEVGSSTHDEVENQIAEVNQEMNDDDWEEEEHLVVIELKGVIDNKFLYNCKSANWRLLEIDSDQPLLQIGNYTFTGQFKESIGTHVLFEELDSTDDQGTKKLKYKCNTTKTLEMNRVFLTKKDKAEKETEKEVGSSTHDEVENQIAEVNQE

Radius of gyration: 25.91 Å; Cα contacts (8 Å, |Δi|>4): 430; chains: 2; bounding box: 65×78×53 Å

Nearest PDB structures (foldseek):
  8clk-assembly1_F  TM=6.870E-01  e=2.624E-09  Homo sapiens
  8ffz-assembly1_G  TM=6.425E-01  e=3.023E-03  Saccharomyces cerevisiae S288C
  9gck-assembly1_D  TM=5.451E-01  e=1.125E-03  Saccharomyces cerevisiae
  6yj6-assembly1_C  TM=5.284E-01  e=5.407E-03  Saccharomyces cerevisiae
  6s1c-assembly1_B  TM=4.283E-01  e=6.591E-02  Saccharomyces cerevisiae S288C

Foldseek 3Di:
DPPPVPPPDDDDEAEAEPDDDDPVLQVPFDPVQWDWAPVVDQWIWTGTPPWIKIWHKDPDFDKDWDWDWDPDQDVVGDIDTHTDDMDRTYTYIYTDDDDDPPPDDPPPPVPDDPDDDDDDPPDPDDPPPD/DPPPVPPPDDDDEAEAEPDDDDPVLQVPFDPVQWDWAPVVDQWIWTGTPPWIKIWHKDPDFDKDWDWDWDPDQDVVGDIDTHTDDMDRTYTYIYTDDQDPPDPDDCPVPPPVDDDPVDDDDDNPDDPPPD